Protein AF-0000000078393290 (afdb_homodimer)

Solvent-accessible surface area (backbone atoms only — not comparable to full-atom values): 14098 Å² total; per-residue (Å²): 127,73,86,59,83,71,65,46,52,30,35,31,46,44,97,87,73,43,67,30,26,24,25,68,39,70,37,57,53,73,30,86,61,48,60,54,42,43,45,79,38,39,50,70,59,54,67,70,44,94,71,63,88,44,51,44,76,40,78,46,97,88,53,69,54,34,25,34,35,17,76,45,30,15,46,66,52,59,38,44,42,67,32,96,78,44,42,39,41,82,41,79,42,75,48,78,60,93,57,82,77,48,66,41,42,37,28,23,22,69,37,73,40,51,54,66,38,72,49,25,30,55,64,78,77,123,127,74,85,62,82,71,66,46,56,32,35,32,47,45,96,87,74,43,67,29,25,24,24,68,40,70,39,57,53,74,30,85,60,49,61,57,44,43,44,80,38,39,51,71,58,55,67,72,45,91,72,63,89,45,52,43,77,40,78,46,99,86,53,69,56,34,26,35,35,18,76,46,29,15,46,68,51,59,37,45,44,67,32,98,76,45,42,38,41,82,40,81,42,77,46,74,62,95,56,80,79,49,66,41,40,37,30,22,22,69,37,73,40,51,55,66,37,71,49,23,31,55,65,78,78,123

Nearest PDB structures (foldseek):
  3rjw-assembly1_A  TM=8.870E-01  e=6.070E-12  Homo sapiens
  8vv8-assembly2_B  TM=8.926E-01  e=7.537E-12  Homo sapiens
  7xud-assembly1_B  TM=8.950E-01  e=1.523E-11  Homo sapiens
  7xuc-assembly1_A  TM=8.844E-01  e=1.226E-11  Homo sapiens
  7t7m-assembly1_D  TM=8.677E-01  e=1.226E-11  Homo sapiens

Organism: Toxocara canis (NCBI:txid6265)

Sequence (252 aa):
LQKGRRYKVAIVRRKKCGWGVVALQAIPPNTFVVEYVGEVITVAEAACRKDNTYQFELDGCDRVEYVIDAKHFGNEAAFINHSCDPNLDAICVHIERRHPALHRIALFSNRRIDRGMEVALAFCSALQKGRRYKVAIVRRKKCGWGVVALQAIPPNTFVVEYVGEVITVAEAACRKDNTYQFELDGCDRVEYVIDAKHFGNEAAFINHSCDPNLDAICVHIERRHPALHRIALFSNRRIDRGMEVALAFCSA

Radius of gyration: 18.79 Å; Cα contacts (8 Å, |Δi|>4): 577; chains: 2; bounding box: 37×55×48 Å

Foldseek 3Di:
DPPPPPQQKDWDQDPPPGIFIFGQAKDAAFAFHDWWAADKDFPVVCVPDPDCQQWDFQDDPPDRGIIGGPPPPTDNVSRAAADPDAQKDWDWDQPPDDDRPDIIIIIGGRHIGHGGGTHHHHDPPD/DPPPPPQQKDWDQDPPPGIFIFGQAKDAAFAWHDWWAADKDFPVVCVPDPDCQQWDFQDDPPDRGIIGGPPPPTDNVSRHAADPDAQKDWDWDQPPDDPRPDIIIIIGGRHIGHGGGTHHHHDPDD

pLDDT: mean 83.44, std 17.8, range [25.72, 98.19]

Secondary structure (DSSP, 8-state):
-------SEEEEEETTTEEEEEESS-B-TT-EEEEE--EEEEHHHHHH-S--TTEEEE--SS---EEEE-SSEE-GGGGPEEESS--EEEEEEE--SS-TT-EEEEEEESS-B-TTPBPEEEP---/-------SEEEEEETTTEEEEEESS-B-TT-EEEEE--EEEEHHHHHH-S--TTEEEE--SS---EEEE-SSEE-GGGGPEEESS--EEEEEEE--SSSTT-EEEEEEESS-B-TTPBPEEEP---

Structure (mmCIF, N/CA/C/O backbone):
data_AF-0000000078393290-model_v1
#
loop_
_entity.id
_entity.type
_entity.pdbx_description
1 polymer 'SET domain-containing protein'
#
loop_
_atom_site.group_PDB
_atom_site.id
_atom_site.type_symbol
_atom_site.label_atom_id
_atom_site.label_alt_id
_atom_site.label_comp_id
_atom_site.label_asym_id
_atom_site.label_entity_id
_atom_site.label_seq_id
_atom_site.pdbx_PDB_ins_code
_atom_site.Cartn_x
_atom_site.Cartn_y
_atom_site.Cartn_z
_atom_site.occupancy
_atom_site.B_iso_or_equiv
_atom_site.auth_seq_id
_atom_site.auth_comp_id
_atom_site.auth_asym_id
_atom_site.auth_atom_id
_atom_site.pdbx_PDB_model_num
ATOM 1 N N . LEU A 1 1 ? -7.188 16.828 -13.781 1 25.75 1 LEU A N 1
ATOM 2 C CA . LEU A 1 1 ? -6.566 16.094 -12.688 1 25.75 1 LEU A CA 1
ATOM 3 C C . LEU A 1 1 ? -7.027 14.648 -12.672 1 25.75 1 LEU A C 1
ATOM 5 O O . LEU A 1 1 ? -8.227 14.367 -12.594 1 25.75 1 LEU A O 1
ATOM 9 N N . GLN A 1 2 ? -6.648 13.844 -13.523 1 29.52 2 GLN A N 1
ATOM 10 C CA . GLN A 1 2 ? -7.043 12.461 -13.75 1 29.52 2 GLN A CA 1
ATOM 11 C C . GLN A 1 2 ? -7.445 11.781 -12.445 1 29.52 2 GLN A C 1
ATOM 13 O O . GLN A 1 2 ? -6.828 12.008 -11.406 1 29.52 2 GLN A O 1
ATOM 18 N N . LYS A 1 3 ? -8.664 11.406 -12.234 1 36.56 3 LYS A N 1
ATOM 19 C CA . LYS A 1 3 ? -9.25 10.867 -11.008 1 36.56 3 LYS A CA 1
ATOM 20 C C . LYS A 1 3 ? -8.258 9.977 -10.273 1 36.56 3 LYS A C 1
ATOM 22 O O . LYS A 1 3 ? -7.727 9.016 -10.836 1 36.56 3 LYS A O 1
ATOM 27 N N . GLY A 1 4 ? -7.273 10.555 -9.539 1 41 4 GLY A N 1
ATOM 28 C CA . GLY A 1 4 ? -6.266 10.023 -8.633 1 41 4 GLY A CA 1
ATOM 29 C C . GLY A 1 4 ? -6.508 8.57 -8.258 1 41 4 GLY A C 1
ATOM 30 O O . GLY A 1 4 ? -7.605 8.047 -8.469 1 41 4 GLY A O 1
ATOM 31 N N . ARG A 1 5 ? -5.512 7.781 -8.297 1 43.16 5 ARG A N 1
ATOM 32 C CA . ARG A 1 5 ? -5.566 6.383 -7.891 1 43.16 5 ARG A CA 1
ATOM 33 C C . ARG A 1 5 ? -6.5 6.191 -6.699 1 43.16 5 ARG A C 1
ATOM 35 O O . ARG A 1 5 ? -6.168 6.574 -5.578 1 43.16 5 ARG A O 1
ATOM 42 N N . ARG A 1 6 ? -7.895 6.27 -6.844 1 54.62 6 ARG A N 1
ATOM 43 C CA . ARG A 1 6 ? -8.75 5.996 -5.691 1 54.62 6 ARG A CA 1
ATOM 44 C C . ARG A 1 6 ? -8.461 4.617 -5.113 1 54.62 6 ARG A C 1
ATOM 46 O O . ARG A 1 6 ? -8.539 3.611 -5.824 1 54.62 6 ARG A O 1
ATOM 53 N N . TYR A 1 7 ? -7.594 4.594 -4.113 1 64.94 7 TYR A N 1
ATOM 54 C CA . TYR A 1 7 ? -7.41 3.357 -3.359 1 64.94 7 TYR A CA 1
ATOM 55 C C . TYR A 1 7 ? -8.75 2.672 -3.102 1 64.94 7 TYR A C 1
ATOM 57 O O . TYR A 1 7 ? -9.688 3.295 -2.602 1 64.94 7 TYR A O 1
ATOM 65 N N . LYS A 1 8 ? -8.828 1.439 -3.715 1 81.38 8 LYS A N 1
ATOM 66 C CA . LYS A 1 8 ? -10.023 0.663 -3.418 1 81.38 8 LYS A CA 1
ATOM 67 C C . LYS A 1 8 ? -9.898 -0.054 -2.076 1 81.38 8 LYS A C 1
ATOM 69 O O . LYS A 1 8 ? -10.898 -0.487 -1.5 1 81.38 8 LYS A O 1
ATOM 74 N N . VAL A 1 9 ? -8.602 -0.054 -1.659 1 93.38 9 VAL A N 1
ATOM 75 C CA . VAL A 1 9 ? -8.391 -0.843 -0.451 1 93.38 9 VAL A CA 1
ATOM 76 C C . VAL A 1 9 ? -7.449 -0.097 0.492 1 93.38 9 VAL A C 1
ATOM 78 O O . VAL A 1 9 ? -6.777 0.856 0.085 1 93.38 9 VAL A O 1
ATOM 81 N N . ALA A 1 10 ? -7.473 -0.522 1.742 1 94.31 10 ALA A N 1
ATOM 82 C CA . ALA A 1 10 ? -6.574 0.01 2.766 1 94.31 10 ALA A CA 1
ATOM 83 C C . ALA A 1 10 ? -6 -1.11 3.627 1 94.31 10 ALA A C 1
ATOM 85 O O . ALA A 1 10 ? -6.664 -2.121 3.865 1 94.31 10 ALA A O 1
ATOM 86 N N . ILE A 1 11 ? -4.758 -0.893 4.027 1 96.12 11 ILE A N 1
ATOM 87 C CA . ILE A 1 11 ? -4.148 -1.761 5.027 1 96.12 11 ILE A CA 1
ATOM 88 C C . ILE A 1 11 ? -4.73 -1.452 6.402 1 96.12 11 ILE A C 1
ATOM 90 O O . ILE A 1 11 ? -4.867 -0.285 6.781 1 96.12 11 ILE A O 1
ATOM 94 N N . VAL A 1 12 ? -5.09 -2.49 7.113 1 95.44 12 VAL A N 1
ATOM 95 C CA . VAL A 1 12 ? -5.582 -2.318 8.477 1 95.44 12 VAL A CA 1
ATOM 96 C C . VAL A 1 12 ? -4.742 -3.152 9.438 1 95.44 12 VAL A C 1
ATOM 98 O O . VAL A 1 12 ? -4.328 -4.266 9.109 1 95.44 12 VAL A O 1
ATOM 101 N N . ARG A 1 13 ? -4.391 -2.514 10.5 1 92.12 13 ARG A N 1
ATOM 102 C CA . ARG A 1 13 ? -3.701 -3.209 11.578 1 92.12 13 ARG A CA 1
ATOM 103 C C . ARG A 1 13 ? -4.586 -3.305 12.82 1 92.12 13 ARG A C 1
ATOM 105 O O . ARG A 1 13 ? -4.988 -2.285 13.383 1 92.12 13 ARG A O 1
ATOM 112 N N . ARG A 1 14 ? -4.895 -4.52 13.125 1 81.56 14 ARG A N 1
ATOM 113 C CA . ARG A 1 14 ? -5.719 -4.73 14.312 1 81.56 14 ARG A CA 1
ATOM 114 C C . ARG A 1 14 ? -4.863 -5.129 15.516 1 81.56 14 ARG A C 1
ATOM 116 O O . ARG A 1 14 ? -3.824 -5.77 15.352 1 81.56 14 ARG A O 1
ATOM 123 N N . LYS A 1 15 ? -5.227 -4.672 16.719 1 71.94 15 LYS A N 1
ATOM 124 C CA . LYS A 1 15 ? -4.496 -4.918 17.953 1 71.94 15 LYS A CA 1
ATOM 125 C C . LYS A 1 15 ? -4.281 -6.414 18.172 1 71.94 15 LYS A C 1
ATOM 127 O O . LYS A 1 15 ? -3.203 -6.832 18.594 1 71.94 15 LYS A O 1
ATOM 132 N N . LYS A 1 16 ? -5.223 -7.293 17.812 1 66.81 16 LYS A N 1
ATOM 133 C CA . LYS A 1 16 ? -5.148 -8.711 18.172 1 66.81 16 LYS A CA 1
ATOM 134 C C . LYS A 1 16 ? -4.754 -9.555 16.969 1 66.81 16 LYS A C 1
ATOM 136 O O . LYS A 1 16 ? -4.16 -10.625 17.125 1 66.81 16 LYS A O 1
ATOM 141 N N . CYS A 1 17 ? -5.094 -9.062 15.758 1 67.5 17 CYS A N 1
ATOM 142 C CA . CYS A 1 17 ? -5.035 -10.016 14.656 1 67.5 17 CYS A CA 1
ATOM 143 C C . CYS A 1 17 ? -3.992 -9.586 13.625 1 67.5 17 CYS A C 1
ATOM 145 O O . CYS A 1 17 ? -3.818 -10.25 12.602 1 67.5 17 CYS A O 1
ATOM 147 N N . GLY A 1 18 ? -3.248 -8.539 13.906 1 86.62 18 GLY A N 1
ATOM 148 C CA . GLY A 1 18 ? -2.191 -8.211 12.961 1 86.62 18 GLY A CA 1
ATOM 149 C C . GLY A 1 18 ? -2.666 -7.348 11.805 1 86.62 18 GLY A C 1
ATOM 150 O O . GLY A 1 18 ? -3.49 -6.449 12 1 86.62 18 GLY A O 1
ATOM 151 N N . TRP A 1 19 ? -2.125 -7.672 10.586 1 92.75 19 TRP A N 1
ATOM 152 C CA . TRP A 1 19 ? -2.387 -6.852 9.406 1 92.75 19 TRP A CA 1
ATOM 153 C C . TRP A 1 19 ? -3.453 -7.492 8.523 1 92.75 19 TRP A C 1
ATOM 155 O O . TRP A 1 19 ? -3.668 -8.703 8.586 1 92.75 19 TRP A O 1
ATOM 165 N N . GLY A 1 20 ? -4.207 -6.668 7.824 1 95.62 20 GLY A N 1
ATOM 166 C CA . GLY A 1 20 ? -5.129 -7.066 6.77 1 95.62 20 GLY A CA 1
ATOM 167 C C . GLY A 1 20 ? -5.395 -5.961 5.766 1 95.62 20 GLY A C 1
ATOM 168 O O . GLY A 1 20 ? -4.789 -4.891 5.836 1 95.62 20 GLY A O 1
ATOM 169 N N . VAL A 1 21 ? -6.246 -6.297 4.785 1 96.81 21 VAL A N 1
ATOM 170 C CA . VAL A 1 21 ? -6.637 -5.309 3.783 1 96.81 21 VAL A CA 1
ATOM 171 C C . VAL A 1 21 ? -8.156 -5.281 3.648 1 96.81 21 VAL A C 1
ATOM 173 O O . VAL A 1 21 ? -8.797 -6.332 3.574 1 96.81 21 VAL A O 1
ATOM 176 N N . VAL A 1 22 ? -8.688 -4.051 3.686 1 96.69 22 VAL A N 1
ATOM 177 C CA . VAL A 1 22 ? -10.133 -3.92 3.611 1 96.69 22 VAL A CA 1
ATOM 178 C C . VAL A 1 22 ? -10.516 -3.023 2.436 1 96.69 22 VAL A C 1
ATOM 180 O O . VAL A 1 22 ? -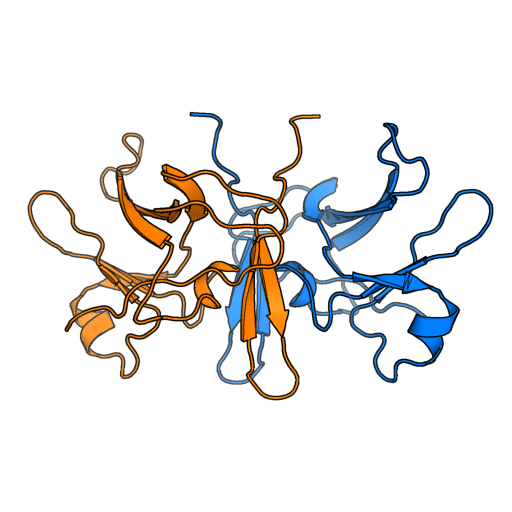9.711 -2.197 1.992 1 96.69 22 VAL A O 1
ATOM 183 N N . ALA A 1 23 ? -11.758 -3.189 1.964 1 95.94 23 ALA A N 1
ATOM 184 C CA . ALA A 1 23 ? -12.289 -2.336 0.904 1 95.94 23 ALA A CA 1
ATOM 185 C C . ALA A 1 23 ? -12.664 -0.958 1.444 1 95.94 23 ALA A C 1
ATOM 187 O O . ALA A 1 23 ? -13.305 -0.845 2.492 1 95.94 23 ALA A O 1
ATOM 188 N N . LEU A 1 24 ? -12.281 0.065 0.694 1 90.75 24 LEU A N 1
ATOM 189 C CA . LEU A 1 24 ? -12.625 1.434 1.068 1 90.75 24 LEU A CA 1
ATOM 190 C C . LEU A 1 24 ? -13.969 1.842 0.475 1 90.75 24 LEU A C 1
ATOM 192 O O . LEU A 1 24 ? -14.531 2.873 0.851 1 90.75 24 LEU A O 1
ATOM 196 N N . GLN A 1 25 ? -14.445 1.125 -0.458 1 91.31 25 GLN A N 1
ATOM 197 C CA . GLN A 1 25 ? -15.711 1.307 -1.164 1 91.31 25 GLN A CA 1
ATOM 198 C C . GLN A 1 25 ? -16.297 -0.034 -1.599 1 91.31 25 GLN A C 1
ATOM 200 O O . GLN A 1 25 ? -15.617 -1.061 -1.546 1 91.31 25 GLN A O 1
ATOM 205 N N . ALA A 1 26 ? -17.547 0.06 -1.973 1 96.19 26 ALA A N 1
ATOM 206 C CA . ALA A 1 26 ? -18.094 -1.148 -2.576 1 96.19 26 ALA A CA 1
ATOM 207 C C . ALA A 1 26 ? -17.391 -1.485 -3.885 1 96.19 26 ALA A C 1
ATOM 209 O O . ALA A 1 26 ? -17.141 -0.601 -4.703 1 96.19 26 ALA A O 1
ATOM 210 N N . ILE A 1 27 ? -17.109 -2.77 -4.035 1 95.94 27 ILE A N 1
ATOM 211 C CA . ILE A 1 27 ? -16.438 -3.258 -5.234 1 95.94 27 ILE A CA 1
ATOM 212 C C . ILE A 1 27 ? -17.297 -4.316 -5.914 1 95.94 27 ILE A C 1
ATOM 214 O O . ILE A 1 27 ? -17.531 -5.387 -5.352 1 95.94 27 ILE A O 1
ATOM 218 N N . PRO A 1 28 ? -17.719 -4.07 -7.113 1 97.62 28 PRO A N 1
ATOM 219 C CA . PRO A 1 28 ? -18.5 -5.074 -7.848 1 97.62 28 PRO A CA 1
ATOM 220 C C . PRO A 1 28 ? -17.672 -6.32 -8.188 1 97.62 28 PRO A C 1
ATOM 222 O O . PRO A 1 28 ? -16.453 -6.289 -8.117 1 97.62 28 PRO A O 1
ATOM 225 N N . PRO A 1 29 ? -18.453 -7.422 -8.531 1 97.31 29 PRO A N 1
ATOM 226 C CA . PRO A 1 29 ? -17.719 -8.609 -8.984 1 97.31 29 PRO A CA 1
ATOM 227 C C . PRO A 1 29 ? -16.922 -8.359 -10.258 1 97.31 29 PRO A C 1
ATOM 229 O O . PRO A 1 29 ? -17.297 -7.508 -11.07 1 97.31 29 PRO A O 1
ATOM 232 N N . ASN A 1 30 ? -15.789 -9.062 -10.383 1 96.56 30 ASN A N 1
ATOM 233 C CA . ASN A 1 30 ? -14.953 -9.062 -11.57 1 96.56 30 ASN A CA 1
ATOM 234 C C . ASN A 1 30 ? -14.359 -7.684 -11.844 1 96.56 30 ASN A C 1
ATOM 236 O O . ASN A 1 30 ? -14.328 -7.23 -12.984 1 96.56 30 ASN A O 1
ATOM 240 N N . THR A 1 31 ? -14.055 -7.039 -10.797 1 95.44 31 THR A N 1
ATOM 241 C CA . THR A 1 31 ? -13.438 -5.719 -10.867 1 95.44 31 THR A CA 1
ATOM 242 C C . THR A 1 31 ? -11.992 -5.77 -10.406 1 95.44 31 THR A C 1
ATOM 244 O O . THR A 1 31 ? -11.672 -6.43 -9.414 1 95.44 31 THR A O 1
ATOM 247 N N . PHE A 1 32 ? -11.133 -5.047 -11.164 1 93.31 32 PHE A N 1
ATOM 248 C CA . PHE A 1 32 ? -9.75 -4.902 -10.734 1 93.31 32 PHE A CA 1
ATOM 249 C C . PHE A 1 32 ? -9.672 -4.246 -9.359 1 93.31 32 PHE A C 1
ATOM 251 O O . PHE A 1 32 ? -10.312 -3.217 -9.125 1 93.31 32 PHE A O 1
ATOM 258 N N . VAL A 1 33 ? -8.914 -4.93 -8.43 1 93.88 33 VAL A N 1
ATOM 259 C CA . VAL A 1 33 ? -8.82 -4.41 -7.07 1 93.88 33 VAL A CA 1
ATOM 260 C C . VAL A 1 33 ? -7.43 -3.818 -6.84 1 93.88 33 VAL A C 1
ATOM 262 O O . VAL A 1 33 ? -7.301 -2.637 -6.512 1 93.88 33 VAL A O 1
ATOM 265 N N . VAL A 1 34 ? -6.418 -4.602 -7.02 1 92 34 VAL A N 1
ATOM 266 C CA . VAL A 1 34 ? -5.043 -4.176 -6.785 1 92 34 VAL A CA 1
ATOM 267 C C . VAL A 1 34 ? -4.082 -5.109 -7.52 1 92 34 VAL A C 1
ATOM 269 O O . VAL A 1 34 ? -4.398 -6.277 -7.75 1 92 34 VAL A O 1
ATOM 272 N N . GLU A 1 35 ? -2.918 -4.535 -7.902 1 90.56 35 GLU A N 1
ATOM 273 C CA . GLU A 1 35 ? -1.842 -5.371 -8.422 1 90.56 35 GLU A CA 1
ATOM 274 C C . GLU A 1 35 ? -1.031 -6 -7.293 1 90.56 35 GLU A C 1
ATOM 276 O O . GLU A 1 35 ? -0.842 -5.383 -6.242 1 90.56 35 GLU A O 1
ATOM 281 N N . TYR A 1 36 ? -0.677 -7.23 -7.562 1 92.06 36 TYR A N 1
ATOM 282 C CA . TYR A 1 36 ? 0.266 -7.855 -6.645 1 92.06 36 TYR A CA 1
ATOM 283 C C . TYR A 1 36 ? 1.704 -7.539 -7.039 1 92.06 36 TYR A C 1
ATOM 285 O O . TYR A 1 36 ? 2.213 -8.07 -8.031 1 92.06 36 TYR A O 1
ATOM 293 N N . VAL A 1 37 ? 2.373 -6.703 -6.23 1 90.5 37 VAL A N 1
ATOM 294 C CA . VAL A 1 37 ? 3.729 -6.25 -6.523 1 90.5 37 VAL A CA 1
ATOM 295 C C . VAL A 1 37 ? 4.723 -6.973 -5.617 1 90.5 37 VAL A C 1
ATOM 297 O O . VAL A 1 37 ? 4.477 -7.141 -4.422 1 90.5 37 VAL A O 1
ATOM 300 N N . GLY A 1 38 ? 5.816 -7.41 -6.219 1 91.31 38 GLY A N 1
ATOM 301 C CA . GLY A 1 38 ? 6.895 -8.062 -5.496 1 91.31 38 GLY A CA 1
ATOM 302 C C . GLY A 1 38 ? 8.141 -8.258 -6.336 1 91.31 38 GLY A C 1
ATOM 303 O O . GLY A 1 38 ? 8.211 -7.789 -7.473 1 91.31 38 GLY A O 1
ATOM 304 N N . GLU A 1 39 ? 9.148 -8.828 -5.734 1 90.62 39 GLU A N 1
ATOM 305 C CA . GLU A 1 39 ? 10.336 -9.211 -6.488 1 90.62 39 GLU A CA 1
ATOM 306 C C . GLU A 1 39 ? 10.062 -10.414 -7.387 1 90.62 39 GLU A C 1
ATOM 308 O O . GLU A 1 39 ? 9.398 -11.359 -6.973 1 90.62 39 GLU A O 1
ATOM 313 N N . VAL A 1 40 ? 10.57 -10.32 -8.617 1 88.56 40 VAL A N 1
ATOM 314 C CA . VAL A 1 40 ? 10.477 -11.453 -9.531 1 88.56 40 VAL A CA 1
ATOM 315 C C . VAL A 1 40 ? 11.719 -12.328 -9.398 1 88.56 40 VAL A C 1
ATOM 317 O O . VAL A 1 40 ? 12.836 -11.875 -9.656 1 88.56 40 VAL A O 1
ATOM 320 N N . ILE A 1 41 ? 11.5 -13.594 -9.008 1 89.5 41 ILE A N 1
ATOM 321 C CA . ILE A 1 41 ? 12.594 -14.531 -8.797 1 89.5 41 ILE A CA 1
ATOM 322 C C . ILE A 1 41 ? 12.336 -15.812 -9.586 1 89.5 41 ILE A C 1
ATOM 324 O O . ILE A 1 41 ? 11.227 -16.031 -10.078 1 89.5 41 ILE A O 1
ATOM 328 N N . THR A 1 42 ? 13.383 -16.547 -9.758 1 89.5 42 THR A N 1
ATOM 329 C CA . THR A 1 42 ? 13.211 -17.828 -10.445 1 89.5 42 THR A CA 1
ATOM 330 C C . THR A 1 42 ? 12.516 -18.844 -9.547 1 89.5 42 THR A C 1
ATOM 332 O O . THR A 1 42 ? 12.508 -18.688 -8.32 1 89.5 42 THR A O 1
ATOM 335 N N . VAL A 1 43 ? 12.008 -19.828 -10.227 1 88.88 43 VAL A N 1
ATOM 336 C CA . VAL A 1 43 ? 11.391 -20.906 -9.477 1 88.88 43 VAL A CA 1
ATOM 337 C C . VAL A 1 43 ? 12.414 -21.562 -8.547 1 88.88 43 VAL A C 1
ATOM 339 O O . VAL A 1 43 ? 12.094 -21.922 -7.414 1 88.88 43 VAL A O 1
ATOM 342 N N . ALA A 1 44 ? 13.633 -21.688 -9.016 1 91.25 44 ALA A N 1
ATOM 343 C CA . ALA A 1 44 ? 14.695 -22.266 -8.203 1 91.25 44 ALA A CA 1
ATOM 344 C C . ALA A 1 44 ? 14.945 -21.438 -6.949 1 91.25 44 ALA A C 1
ATOM 346 O O . ALA A 1 44 ? 15.086 -21.969 -5.855 1 91.25 44 ALA A O 1
ATOM 347 N N . GLU A 1 45 ? 14.992 -20.156 -7.094 1 92.25 45 GLU A N 1
ATOM 348 C CA . GLU A 1 45 ? 15.172 -19.266 -5.953 1 92.25 45 GLU A CA 1
ATOM 349 C C . GLU A 1 45 ? 14 -19.359 -4.98 1 92.25 45 GLU A C 1
ATOM 351 O O . GLU A 1 45 ? 14.195 -19.359 -3.766 1 92.25 45 GLU A O 1
ATOM 356 N N . ALA A 1 46 ? 12.852 -19.344 -5.57 1 91.5 46 ALA A N 1
ATOM 357 C CA . ALA A 1 46 ? 11.641 -19.422 -4.758 1 91.5 46 ALA A CA 1
ATOM 358 C C . ALA A 1 46 ? 11.633 -20.703 -3.926 1 91.5 46 ALA A C 1
ATOM 360 O O . ALA A 1 46 ? 11.211 -20.688 -2.764 1 91.5 46 ALA A O 1
ATOM 361 N N . ALA A 1 47 ? 12.125 -21.781 -4.48 1 90.56 47 ALA A N 1
ATOM 362 C CA . ALA A 1 47 ? 12.148 -23.078 -3.807 1 90.56 47 ALA A CA 1
ATOM 363 C C . ALA A 1 47 ? 13.086 -23.062 -2.607 1 90.56 47 ALA A C 1
ATOM 365 O O . ALA A 1 47 ? 12.914 -23.828 -1.659 1 90.56 47 ALA A O 1
ATOM 366 N N . CYS A 1 48 ? 14.008 -22.156 -2.633 1 93.19 48 CYS A N 1
ATOM 367 C CA . CYS A 1 48 ? 14.984 -22.047 -1.56 1 93.19 48 CYS A CA 1
ATOM 368 C C . CYS A 1 48 ? 14.445 -21.219 -0.405 1 93.19 48 CYS A C 1
ATOM 370 O O . CYS A 1 48 ? 15 -21.234 0.694 1 93.19 48 CYS A O 1
ATOM 372 N N . ARG A 1 49 ? 13.391 -20.609 -0.723 1 90.19 49 ARG A N 1
ATOM 373 C CA . ARG A 1 49 ? 12.805 -19.797 0.332 1 90.19 49 ARG A CA 1
ATOM 374 C C . ARG A 1 49 ? 11.906 -20.625 1.239 1 90.19 49 ARG A C 1
ATOM 376 O O . ARG A 1 49 ? 11.156 -21.469 0.763 1 90.19 49 ARG A O 1
ATOM 383 N N . LYS A 1 50 ? 11.945 -20.344 2.561 1 87.19 50 LYS A N 1
ATOM 384 C CA . LYS A 1 50 ? 11.211 -21.125 3.555 1 87.19 50 LYS A CA 1
ATOM 385 C C . LYS A 1 50 ? 9.734 -20.719 3.584 1 87.19 50 LYS A C 1
ATOM 387 O O . LYS A 1 50 ? 8.883 -21.5 3.998 1 87.19 50 LYS A O 1
ATOM 392 N N . ASP A 1 51 ? 9.422 -19.578 3.172 1 88.19 51 ASP A N 1
ATOM 393 C CA . ASP A 1 51 ? 8.078 -19.016 3.271 1 88.19 51 ASP A CA 1
ATOM 394 C C . ASP A 1 51 ? 7.523 -18.656 1.893 1 88.19 51 ASP A C 1
ATOM 396 O O . ASP A 1 51 ? 8.039 -17.766 1.226 1 88.19 51 ASP A O 1
ATOM 400 N N . ASN A 1 52 ? 6.488 -19.359 1.513 1 88 52 ASN A N 1
ATOM 401 C CA . ASN A 1 52 ? 5.91 -19.109 0.198 1 88 52 ASN A CA 1
ATOM 402 C C . ASN A 1 52 ? 4.574 -18.391 0.304 1 88 52 ASN A C 1
ATOM 404 O O . ASN A 1 52 ? 3.842 -18.281 -0.681 1 88 52 ASN A O 1
ATOM 408 N N . THR A 1 53 ? 4.25 -17.844 1.432 1 87.19 53 THR A N 1
ATOM 409 C CA . THR A 1 53 ? 2.973 -17.188 1.71 1 87.19 53 THR A CA 1
ATOM 410 C C . THR A 1 53 ? 2.766 -15.984 0.797 1 87.19 53 THR A C 1
ATOM 412 O O . THR A 1 53 ? 1.631 -15.656 0.444 1 87.19 53 THR A O 1
ATOM 415 N N . TYR A 1 54 ? 3.865 -15.461 0.316 1 92.44 54 TYR A N 1
ATOM 416 C CA . TYR A 1 54 ? 3.797 -14.211 -0.424 1 92.44 54 TYR A CA 1
ATOM 417 C C . TYR A 1 54 ? 4.086 -14.43 -1.903 1 92.44 54 TYR A C 1
ATOM 419 O O . TYR A 1 54 ? 4.387 -13.484 -2.633 1 92.44 54 TYR A O 1
ATOM 427 N N . GLN A 1 55 ? 4.043 -15.688 -2.299 1 91.19 55 GLN A N 1
ATOM 428 C CA . GLN A 1 55 ? 4.508 -16 -3.646 1 91.19 55 GLN A CA 1
ATOM 429 C C . GLN A 1 55 ? 3.338 -16.312 -4.574 1 91.19 55 GLN A C 1
ATOM 431 O O . GLN A 1 55 ? 2.375 -16.953 -4.176 1 91.19 55 GLN A O 1
ATOM 436 N N . PHE A 1 56 ? 3.465 -15.766 -5.812 1 89.19 56 PHE A N 1
ATOM 437 C CA . PHE A 1 56 ? 2.604 -16.141 -6.93 1 89.19 56 PHE A CA 1
ATOM 438 C C . PHE A 1 56 ? 3.432 -16.594 -8.125 1 89.19 56 PHE A C 1
ATOM 440 O O . PHE A 1 56 ? 4.383 -15.914 -8.516 1 89.19 56 PHE A O 1
ATOM 447 N N . GLU A 1 57 ? 3.012 -17.719 -8.609 1 84.44 57 GLU A N 1
ATOM 448 C CA . GLU A 1 57 ? 3.678 -18.188 -9.82 1 84.44 57 GLU A CA 1
ATOM 449 C C . GLU A 1 57 ? 3.203 -17.406 -11.047 1 84.44 57 GLU A C 1
ATOM 451 O O . GLU A 1 57 ? 2.014 -17.125 -11.18 1 84.44 57 GLU A O 1
ATOM 456 N N . LEU A 1 58 ? 4.203 -17.016 -11.852 1 80.31 58 LEU A N 1
ATOM 457 C CA . LEU A 1 58 ? 3.891 -16.344 -13.109 1 80.31 58 LEU A CA 1
ATOM 458 C C . LEU A 1 58 ? 3.791 -17.344 -14.25 1 80.31 58 LEU A C 1
ATOM 460 O O . LEU A 1 58 ? 4.773 -18.016 -14.586 1 80.31 58 LEU A O 1
ATOM 464 N N . ASP A 1 59 ? 2.549 -17.922 -14.477 1 66.06 59 ASP A N 1
ATOM 465 C CA . ASP A 1 59 ? 2.393 -18.906 -15.539 1 66.06 59 ASP A CA 1
ATOM 466 C C . ASP A 1 59 ? 2.641 -18.281 -16.906 1 66.06 59 ASP A C 1
ATOM 468 O O . ASP A 1 59 ? 1.997 -17.297 -17.281 1 66.06 59 ASP A O 1
ATOM 472 N N . GLY A 1 60 ? 3.854 -18.344 -17.422 1 55.5 60 GLY A N 1
ATOM 473 C CA . GLY A 1 60 ? 4.059 -18.047 -18.828 1 55.5 60 GLY A CA 1
ATOM 474 C C . GLY A 1 60 ? 3.617 -19.156 -19.766 1 55.5 60 GLY A C 1
ATOM 475 O O . GLY A 1 60 ? 3.254 -20.25 -19.297 1 55.5 60 GLY A O 1
ATOM 476 N N . CYS A 1 61 ? 3.078 -18.875 -21.016 1 52.34 61 CYS A N 1
ATOM 477 C CA . CYS A 1 61 ? 2.605 -19.797 -22.031 1 52.34 61 CYS A CA 1
ATOM 478 C C . CYS A 1 61 ? 3.318 -21.141 -21.906 1 52.34 61 CYS A C 1
ATOM 480 O O . CYS A 1 61 ? 2.688 -22.203 -22 1 52.34 61 CYS A O 1
ATOM 482 N N . ASP A 1 62 ? 4.605 -21.219 -21.969 1 52.28 62 ASP A N 1
ATOM 483 C CA . ASP A 1 62 ? 5.219 -22.516 -22.188 1 52.28 62 ASP A CA 1
ATOM 484 C C . ASP A 1 62 ? 5.957 -23 -20.938 1 52.28 62 ASP A C 1
ATOM 486 O O . ASP A 1 62 ? 6.223 -24.188 -20.797 1 52.28 62 ASP A O 1
ATOM 490 N N . ARG A 1 63 ? 6.375 -22.203 -19.984 1 58.19 63 ARG A N 1
ATOM 491 C CA . ARG A 1 63 ? 7.125 -22.656 -18.812 1 58.19 63 ARG A CA 1
ATOM 492 C C . ARG A 1 63 ? 7.078 -21.625 -17.703 1 58.19 63 ARG A C 1
ATOM 494 O O . ARG A 1 63 ? 7.129 -20.422 -17.953 1 58.19 63 ARG A O 1
ATOM 501 N N . VAL A 1 64 ? 6.48 -22.125 -16.516 1 61.12 64 VAL A N 1
ATOM 502 C CA . VAL A 1 64 ? 6.566 -21.25 -15.344 1 61.12 64 VAL A CA 1
ATOM 503 C C . VAL A 1 64 ? 8.031 -21.016 -14.992 1 61.12 64 VAL A C 1
ATOM 505 O O . VAL A 1 64 ? 8.742 -21.953 -14.609 1 61.12 64 VAL A O 1
ATOM 508 N N . GLU A 1 65 ? 8.578 -19.859 -15.305 1 76 65 GLU A N 1
ATOM 509 C CA . GLU A 1 65 ? 10 -19.641 -15.016 1 76 65 GLU A CA 1
ATOM 510 C C . GLU A 1 65 ? 10.188 -18.641 -13.883 1 76 65 GLU A C 1
ATOM 512 O O . GLU A 1 65 ? 11.227 -18.625 -13.219 1 76 65 GLU A O 1
ATOM 517 N N . TYR A 1 66 ? 8.992 -18.094 -13.477 1 86.38 66 TYR A N 1
ATOM 518 C CA . TYR A 1 66 ? 9.242 -17.031 -12.523 1 86.38 66 TYR A CA 1
ATOM 519 C C . TYR A 1 66 ? 8.148 -16.969 -11.461 1 86.38 66 TYR A C 1
ATOM 521 O O . TYR A 1 66 ? 7.051 -17.5 -11.672 1 86.38 66 TYR A O 1
ATOM 529 N N . VAL A 1 67 ? 8.547 -16.516 -10.273 1 89.56 67 VAL A N 1
ATOM 530 C CA . VAL A 1 67 ? 7.672 -16.312 -9.125 1 89.56 67 VAL A CA 1
ATOM 531 C C . VAL A 1 67 ? 7.754 -14.852 -8.664 1 89.56 67 VAL A C 1
ATOM 533 O O . VAL A 1 67 ? 8.836 -14.266 -8.641 1 89.56 67 VAL A O 1
ATOM 536 N N . ILE A 1 68 ? 6.605 -14.289 -8.406 1 91.25 68 ILE A N 1
ATOM 537 C CA . ILE A 1 68 ? 6.598 -13 -7.73 1 91.25 68 ILE A CA 1
ATOM 538 C C . ILE A 1 68 ? 6.516 -13.203 -6.219 1 91.25 68 ILE A C 1
ATOM 540 O O . ILE A 1 68 ? 5.656 -13.945 -5.734 1 91.25 68 ILE A O 1
ATOM 544 N N . ASP A 1 69 ? 7.449 -12.617 -5.461 1 92.88 69 ASP A N 1
ATOM 545 C CA . ASP A 1 69 ? 7.512 -12.719 -4.004 1 92.88 69 ASP A CA 1
ATOM 546 C C . ASP A 1 69 ? 7.414 -11.336 -3.357 1 92.88 69 ASP A C 1
ATOM 548 O O . ASP A 1 69 ? 8.328 -10.523 -3.49 1 92.88 69 ASP A O 1
ATOM 552 N N . ALA A 1 70 ? 6.359 -11.125 -2.631 1 93.81 70 ALA A N 1
ATOM 553 C CA . ALA A 1 70 ? 6.109 -9.797 -2.068 1 93.81 70 ALA A CA 1
ATOM 554 C C . ALA A 1 70 ? 6.559 -9.727 -0.612 1 93.81 70 ALA A C 1
ATOM 556 O O . ALA A 1 70 ? 6.297 -8.742 0.078 1 93.81 70 ALA A O 1
ATOM 557 N N . LYS A 1 71 ? 7.262 -10.672 -0.088 1 92.44 71 LYS A N 1
ATOM 558 C CA . LYS A 1 71 ? 7.625 -10.75 1.324 1 92.44 71 LYS A CA 1
ATOM 559 C C . LYS A 1 71 ? 8.469 -9.555 1.744 1 92.44 71 LYS A C 1
ATOM 561 O O . LYS A 1 71 ? 8.234 -8.961 2.801 1 92.44 71 LYS A O 1
ATOM 566 N N . HIS A 1 72 ? 9.438 -9.188 0.918 1 92.19 72 HIS A N 1
ATOM 567 C CA . HIS A 1 72 ? 10.367 -8.133 1.314 1 92.19 72 HIS A CA 1
ATOM 568 C C . HIS A 1 72 ? 10.227 -6.91 0.413 1 92.19 72 HIS A C 1
ATOM 570 O O . HIS A 1 72 ? 10.891 -5.895 0.628 1 92.19 72 HIS A O 1
ATOM 576 N N . PHE A 1 73 ? 9.469 -7.039 -0.534 1 92.75 73 PHE A N 1
ATOM 577 C CA . PHE A 1 73 ? 9.258 -5.996 -1.531 1 92.75 73 PHE A CA 1
ATOM 578 C C . PHE A 1 73 ? 7.852 -6.082 -2.115 1 92.75 73 PHE A C 1
ATOM 580 O O . PHE A 1 73 ? 7.527 -7.027 -2.836 1 92.75 73 PHE A O 1
ATOM 587 N N . GLY A 1 74 ? 6.996 -5.027 -1.736 1 93.69 74 GLY A N 1
ATOM 588 C CA . GLY A 1 74 ? 5.641 -5.137 -2.244 1 93.69 74 GLY A CA 1
ATOM 589 C C . GLY A 1 74 ? 4.801 -3.902 -1.973 1 93.69 74 GLY A C 1
ATOM 590 O O . GLY A 1 74 ? 5.336 -2.805 -1.814 1 93.69 74 GLY A O 1
ATOM 591 N N . ASN A 1 75 ? 3.463 -4.07 -2.143 1 92.69 75 ASN A N 1
ATOM 592 C CA . ASN A 1 75 ? 2.463 -3.047 -1.852 1 92.69 75 ASN A CA 1
ATOM 593 C C . ASN A 1 75 ? 1.384 -3.57 -0.908 1 92.69 75 ASN A C 1
ATOM 595 O O . ASN A 1 75 ? 1.635 -4.48 -0.115 1 92.69 75 ASN A O 1
ATOM 599 N N . GLU A 1 76 ? 0.193 -2.938 -0.893 1 93.12 76 GLU A N 1
ATOM 600 C CA . GLU A 1 76 ? -0.868 -3.32 0.034 1 93.12 76 GLU A CA 1
ATOM 601 C C . GLU A 1 76 ? -1.248 -4.789 -0.14 1 93.12 76 GLU A C 1
ATOM 603 O O . GLU A 1 76 ? -1.66 -5.445 0.818 1 93.12 76 GLU A O 1
ATOM 608 N N . ALA A 1 77 ? -1.047 -5.273 -1.35 1 94.25 77 ALA A N 1
ATOM 609 C CA . ALA A 1 77 ? -1.455 -6.645 -1.648 1 94.25 77 ALA A CA 1
ATOM 610 C C . ALA A 1 77 ? -0.681 -7.645 -0.795 1 94.25 77 ALA A C 1
ATOM 612 O O . ALA A 1 77 ? -1.158 -8.758 -0.541 1 94.25 77 ALA A O 1
ATOM 613 N N . ALA A 1 78 ? 0.498 -7.285 -0.375 1 94.19 78 ALA A N 1
ATOM 614 C CA . ALA A 1 78 ? 1.335 -8.164 0.438 1 94.19 78 ALA A CA 1
ATOM 615 C C . ALA A 1 78 ? 0.699 -8.422 1.8 1 94.19 78 ALA A C 1
ATOM 617 O O . ALA A 1 78 ? 1.103 -9.344 2.516 1 94.19 78 ALA A O 1
ATOM 618 N N . PHE A 1 79 ? -0.297 -7.652 2.168 1 95.25 79 PHE A N 1
ATOM 619 C CA . PHE A 1 79 ? -0.915 -7.742 3.484 1 95.25 79 PHE A CA 1
ATOM 620 C C . PHE A 1 79 ? -2.248 -8.477 3.406 1 95.25 79 PHE A C 1
ATOM 622 O O . PHE A 1 79 ? -2.949 -8.609 4.414 1 95.25 79 PHE A O 1
ATOM 629 N N . ILE A 1 80 ? -2.568 -8.914 2.219 1 95.94 80 ILE A N 1
ATOM 630 C CA . ILE A 1 80 ? -3.828 -9.633 2.047 1 95.94 80 ILE A CA 1
ATOM 631 C C . ILE A 1 80 ? -3.709 -11.039 2.629 1 95.94 80 ILE A C 1
ATOM 633 O O . ILE A 1 80 ? -2.744 -11.758 2.346 1 95.94 80 ILE A O 1
ATOM 637 N N . ASN A 1 81 ? -4.688 -11.398 3.408 1 94.44 81 ASN A N 1
ATOM 638 C CA . ASN A 1 81 ? -4.711 -12.727 4.016 1 94.44 81 ASN A CA 1
ATOM 639 C C . ASN A 1 81 ? -5.293 -13.773 3.066 1 94.44 81 ASN A C 1
ATOM 641 O O . ASN A 1 81 ? -5.906 -13.422 2.057 1 94.44 81 ASN A O 1
ATOM 645 N N . HIS A 1 82 ? -4.949 -14.984 3.424 1 94 82 HIS A N 1
ATOM 646 C CA . HIS A 1 82 ? -5.605 -16.094 2.744 1 94 82 HIS A CA 1
ATOM 647 C C . HIS A 1 82 ? -6.812 -16.578 3.535 1 94 82 HIS A C 1
ATOM 649 O O . HIS A 1 82 ? -6.809 -16.547 4.77 1 94 82 HIS A O 1
ATOM 655 N N . SER A 1 83 ? -7.785 -17 2.77 1 94.88 83 SER A N 1
ATOM 656 C CA . SER A 1 83 ? -9.016 -17.469 3.385 1 94.88 83 SER A CA 1
ATOM 657 C C . SER A 1 83 ? -9.594 -18.656 2.631 1 94.88 83 SER A C 1
ATOM 659 O O . SER A 1 83 ? -9.297 -18.859 1.448 1 94.88 83 SER A O 1
ATOM 661 N N . CYS A 1 84 ? -10.391 -19.453 3.406 1 94.06 84 CYS A N 1
ATOM 662 C CA . CYS A 1 84 ? -11.102 -20.562 2.779 1 94.06 84 CYS A CA 1
ATOM 663 C C . CYS A 1 84 ? -12.305 -20.062 1.997 1 94.06 84 CYS A C 1
ATOM 665 O O . CYS A 1 84 ? -12.898 -20.812 1.21 1 94.06 84 CYS A O 1
ATOM 667 N N . ASP A 1 85 ? -12.727 -18.891 2.227 1 95.5 85 ASP A N 1
ATOM 668 C CA . ASP A 1 85 ? -13.789 -18.234 1.483 1 95.5 85 ASP A CA 1
ATOM 669 C C . ASP A 1 85 ? -13.289 -16.953 0.828 1 95.5 85 ASP A C 1
ATOM 671 O O . ASP A 1 85 ? -13.742 -15.852 1.17 1 95.5 85 ASP A O 1
ATOM 675 N N . PRO A 1 86 ? -12.414 -17.109 -0.1 1 97.5 86 PRO A N 1
ATOM 676 C CA . PRO A 1 86 ? -11.773 -15.93 -0.697 1 97.5 86 PRO A CA 1
ATOM 677 C C . PRO A 1 86 ? -12.734 -15.109 -1.563 1 97.5 86 PRO A C 1
ATOM 679 O O . PRO A 1 86 ? -13.727 -15.648 -2.068 1 97.5 86 PRO A O 1
ATOM 682 N N . ASN A 1 87 ? -12.445 -13.82 -1.677 1 98.19 87 ASN 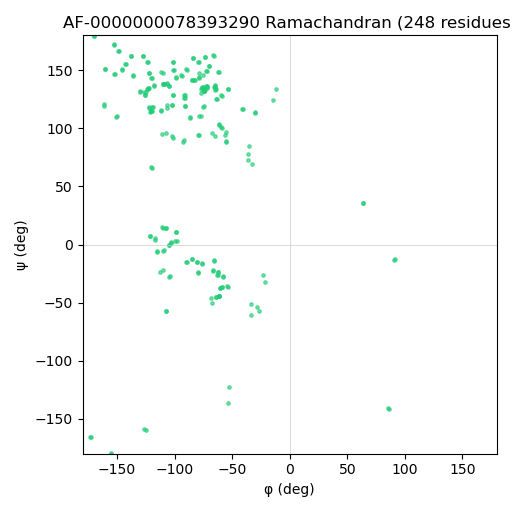A N 1
ATOM 683 C CA . ASN A 1 87 ? -13.25 -12.945 -2.521 1 98.19 87 ASN A CA 1
ATOM 684 C C . ASN A 1 87 ? -12.406 -12.281 -3.604 1 98.19 87 ASN A C 1
ATOM 686 O O . ASN A 1 87 ? -12.891 -11.398 -4.312 1 98.19 87 ASN A O 1
ATOM 690 N N . LEU A 1 88 ? -11.172 -12.695 -3.717 1 97.5 88 LEU A N 1
ATOM 691 C CA . LEU A 1 88 ? -10.297 -12.227 -4.785 1 97.5 88 LEU A CA 1
ATOM 692 C C . LEU A 1 88 ? -9.781 -13.398 -5.617 1 97.5 88 LEU A C 1
ATOM 694 O O . LEU A 1 88 ? -9.484 -14.461 -5.078 1 97.5 88 LEU A O 1
ATOM 698 N N . ASP A 1 89 ? -9.57 -13.133 -6.914 1 95.25 89 ASP A N 1
ATOM 699 C CA . ASP A 1 89 ? -8.852 -14.023 -7.824 1 95.25 89 ASP A CA 1
ATOM 700 C C . ASP A 1 89 ? -7.598 -13.352 -8.375 1 95.25 89 ASP A C 1
ATOM 702 O O . ASP A 1 89 ? -7.613 -12.164 -8.703 1 95.25 89 ASP A O 1
ATOM 706 N N . ALA A 1 90 ? -6.586 -14.148 -8.391 1 92.69 90 ALA A N 1
ATOM 707 C CA . ALA A 1 90 ? -5.348 -13.688 -9.016 1 92.69 90 ALA A CA 1
ATOM 708 C C . ALA A 1 90 ? -5.301 -14.078 -10.484 1 92.69 90 ALA A C 1
ATOM 710 O O . ALA A 1 90 ? -5.488 -15.242 -10.836 1 92.69 90 ALA A O 1
ATOM 711 N N . ILE A 1 91 ? -5.031 -13.086 -11.328 1 89.06 91 ILE A N 1
ATOM 712 C CA . ILE A 1 91 ? -4.934 -13.328 -12.766 1 89.06 91 ILE A CA 1
ATOM 713 C C . ILE A 1 91 ? -3.596 -12.82 -13.289 1 89.06 91 ILE A C 1
ATOM 715 O O . ILE A 1 91 ? -3.195 -11.688 -12.992 1 89.06 91 ILE A O 1
ATOM 719 N N . CYS A 1 92 ? -2.885 -13.648 -13.992 1 84.5 92 CYS A N 1
ATOM 720 C CA . CYS A 1 92 ? -1.665 -13.219 -14.664 1 84.5 92 CYS A CA 1
ATOM 721 C C . CYS A 1 92 ? -1.99 -12.391 -15.906 1 84.5 92 CYS A C 1
ATOM 723 O O . CYS A 1 92 ? -2.723 -12.844 -16.781 1 84.5 92 CYS A O 1
ATOM 725 N N . VAL A 1 93 ? -1.555 -11.188 -15.898 1 78.44 93 VAL A N 1
ATOM 726 C CA . VAL A 1 93 ? -1.813 -10.297 -17.016 1 78.44 93 VAL A CA 1
ATOM 727 C C . VAL A 1 93 ? -0.535 -10.102 -17.828 1 78.44 93 VAL A C 1
ATOM 729 O O . VAL A 1 93 ? 0.553 -9.969 -17.266 1 78.44 93 VAL A O 1
ATOM 732 N N . HIS A 1 94 ? -0.512 -10.508 -19.125 1 69.25 94 HIS A N 1
ATOM 733 C CA . HIS A 1 94 ? 0.622 -10.344 -20.031 1 69.25 94 HIS A CA 1
ATOM 734 C C . HIS A 1 94 ? 0.728 -8.914 -20.531 1 69.25 94 HIS A C 1
ATOM 736 O O . HIS A 1 94 ? -0.278 -8.305 -20.906 1 69.25 94 HIS A O 1
ATOM 742 N N . ILE A 1 95 ? 1.75 -8.164 -20.109 1 59.09 95 ILE A N 1
ATOM 743 C CA . ILE A 1 95 ? 1.917 -6.832 -20.672 1 59.09 95 ILE A CA 1
ATOM 744 C C . ILE A 1 95 ? 2.57 -6.945 -22.047 1 59.09 95 ILE A C 1
ATOM 746 O O . ILE A 1 95 ? 3.625 -7.566 -22.203 1 59.09 95 ILE A O 1
ATOM 750 N N . GLU A 1 96 ? 1.708 -6.977 -23.094 1 51.31 96 GLU A N 1
ATOM 751 C CA . GLU A 1 96 ? 2.186 -7.066 -24.469 1 51.31 96 GLU A CA 1
ATOM 752 C C . GLU A 1 96 ? 3.51 -6.332 -24.641 1 51.31 96 GLU A C 1
ATOM 754 O O . GLU A 1 96 ? 4.199 -6.512 -25.641 1 51.31 96 GLU A O 1
ATOM 759 N N . ARG A 1 97 ? 3.549 -5.129 -24.219 1 47.53 97 ARG A N 1
ATOM 760 C CA . ARG A 1 97 ? 4.621 -4.469 -24.953 1 47.53 97 ARG A CA 1
ATOM 761 C C . ARG A 1 97 ? 5.926 -5.25 -24.828 1 47.53 97 ARG A C 1
ATOM 763 O O . ARG A 1 97 ? 5.949 -6.352 -24.281 1 47.53 97 ARG A O 1
ATOM 770 N N . ARG A 1 98 ? 7.148 -4.387 -24.562 1 46.88 98 ARG A N 1
ATOM 771 C CA . ARG A 1 98 ? 8.523 -4.461 -25.047 1 46.88 98 ARG A CA 1
ATOM 772 C C . ARG A 1 98 ? 9.234 -5.688 -24.484 1 46.88 98 ARG A C 1
ATOM 774 O O . ARG A 1 98 ? 10.258 -6.117 -25.016 1 46.88 98 ARG A O 1
ATOM 781 N N . HIS A 1 99 ? 9.078 -5.918 -23.156 1 46.25 99 HIS A N 1
ATOM 782 C CA . HIS A 1 99 ? 9.812 -7.141 -22.828 1 46.25 99 HIS A CA 1
ATOM 783 C C . HIS A 1 99 ? 8.859 -8.297 -22.547 1 46.25 99 HIS A C 1
ATOM 785 O O . HIS A 1 99 ? 8 -8.195 -21.656 1 46.25 99 HIS A O 1
ATOM 791 N N . PRO A 1 100 ? 8.555 -9.172 -23.547 1 46.09 100 PRO A N 1
ATOM 792 C CA . PRO A 1 100 ? 7.719 -10.375 -23.516 1 46.09 100 PRO A CA 1
ATOM 793 C C . PRO A 1 100 ? 7.582 -10.977 -22.125 1 46.09 100 PRO A C 1
ATOM 795 O O . PRO A 1 100 ? 6.648 -11.734 -21.859 1 46.09 100 PRO A O 1
ATOM 798 N N . ALA A 1 101 ? 8.469 -10.773 -21.312 1 50.09 101 ALA A N 1
ATOM 799 C CA . ALA A 1 101 ? 8.641 -11.617 -20.141 1 50.09 101 ALA A CA 1
ATOM 800 C C . ALA A 1 101 ? 8.039 -10.961 -18.906 1 50.09 101 ALA A C 1
ATOM 802 O O . ALA A 1 101 ? 8.18 -11.477 -17.781 1 50.09 101 ALA A O 1
ATOM 803 N N . LEU A 1 102 ? 7.406 -9.773 -19.156 1 58.81 102 LEU A N 1
ATOM 804 C CA . LEU A 1 102 ? 7.09 -9.266 -17.828 1 58.81 102 LEU A CA 1
ATOM 805 C C . LEU A 1 102 ? 5.625 -9.516 -17.484 1 58.81 102 LEU A C 1
ATOM 807 O O . LEU A 1 102 ? 4.727 -9.023 -18.172 1 58.81 102 LEU A O 1
ATOM 811 N N . HIS A 1 103 ? 5.32 -10.641 -16.859 1 71.69 103 HIS A N 1
ATOM 812 C CA . HIS A 1 103 ? 4.012 -10.992 -16.328 1 71.69 103 HIS A CA 1
ATOM 813 C C . HIS A 1 103 ? 3.738 -10.266 -15.008 1 71.69 103 HIS A C 1
ATOM 815 O O . HIS A 1 103 ? 4.664 -10 -14.242 1 71.69 103 HIS A O 1
ATOM 821 N N . ARG A 1 104 ? 2.553 -9.695 -15.062 1 82.44 104 ARG A N 1
ATOM 822 C CA . ARG A 1 104 ? 2.053 -9.07 -13.844 1 82.44 104 ARG A CA 1
ATOM 823 C C . ARG A 1 104 ? 0.878 -9.852 -13.266 1 82.44 104 ARG A C 1
ATOM 825 O O . ARG A 1 104 ? 0.167 -10.547 -14 1 82.44 104 ARG A O 1
ATOM 832 N N . ILE A 1 105 ? 0.787 -9.82 -11.93 1 89.56 105 ILE A N 1
ATOM 833 C CA . ILE A 1 105 ? -0.362 -10.438 -11.273 1 89.56 105 ILE A CA 1
ATOM 834 C C . ILE A 1 105 ? -1.349 -9.352 -10.836 1 89.56 105 ILE A C 1
ATOM 836 O O . ILE A 1 105 ? -0.986 -8.438 -10.102 1 89.56 105 ILE A O 1
ATOM 840 N N . ALA A 1 106 ? -2.555 -9.484 -11.383 1 91.69 106 ALA A N 1
ATOM 841 C CA . ALA A 1 106 ? -3.645 -8.594 -10.984 1 91.69 106 ALA A CA 1
ATOM 842 C C . ALA A 1 106 ? -4.688 -9.344 -10.156 1 91.69 106 ALA A C 1
ATOM 844 O O . ALA A 1 106 ? -5.027 -10.492 -10.469 1 91.69 106 ALA A O 1
ATOM 845 N N . LEU A 1 107 ? -5.152 -8.68 -9.094 1 94.31 107 LEU A N 1
ATOM 846 C CA . LEU A 1 107 ? -6.184 -9.258 -8.242 1 94.31 107 LEU A CA 1
ATOM 847 C C . LEU A 1 107 ? -7.551 -8.656 -8.562 1 94.31 107 LEU A C 1
ATOM 849 O O . LEU A 1 107 ? -7.703 -7.434 -8.586 1 94.31 107 LEU A O 1
ATOM 853 N N . PHE A 1 108 ? -8.547 -9.562 -8.797 1 96 108 PHE A N 1
ATOM 854 C CA . PHE A 1 108 ? -9.906 -9.148 -9.125 1 96 108 PHE A CA 1
ATOM 855 C C . PHE A 1 108 ? -10.898 -9.672 -8.094 1 96 108 PHE A C 1
ATOM 857 O O . PHE A 1 108 ? -10.75 -10.789 -7.594 1 96 108 PHE A O 1
ATOM 864 N N . SER A 1 109 ? -11.875 -8.773 -7.867 1 97.75 109 SER A N 1
ATOM 865 C CA . SER A 1 109 ? -12.969 -9.281 -7.043 1 97.75 109 SER A CA 1
ATOM 866 C C . SER A 1 109 ? -13.727 -10.398 -7.758 1 97.75 109 SER A C 1
ATOM 868 O O . SER A 1 109 ? -14 -10.305 -8.953 1 97.75 109 SER A O 1
ATOM 870 N N . ASN A 1 110 ? -14.016 -11.477 -7.02 1 97.81 110 ASN A N 1
ATOM 871 C CA . ASN A 1 110 ? -14.781 -12.547 -7.637 1 97.81 110 ASN A CA 1
ATOM 872 C C . ASN A 1 110 ? -16.219 -12.562 -7.145 1 97.81 110 ASN A C 1
ATOM 874 O O . ASN A 1 110 ? -17.016 -13.422 -7.539 1 97.81 110 ASN A O 1
ATOM 878 N N . ARG A 1 111 ? -16.625 -11.711 -6.289 1 98.12 111 ARG A N 1
ATOM 879 C CA . ARG A 1 111 ? -17.953 -11.391 -5.773 1 98.12 111 ARG A CA 1
ATOM 880 C C . ARG A 1 111 ? -18.031 -9.938 -5.312 1 98.12 111 ARG A C 1
ATOM 882 O O . ARG A 1 111 ? -17.031 -9.227 -5.34 1 98.12 111 ARG A O 1
ATOM 889 N N . ARG A 1 112 ? -19.219 -9.562 -4.996 1 98.06 112 ARG A N 1
ATOM 890 C CA . ARG A 1 112 ? -19.344 -8.234 -4.41 1 98.06 112 ARG A CA 1
ATOM 891 C C . ARG A 1 112 ? -18.641 -8.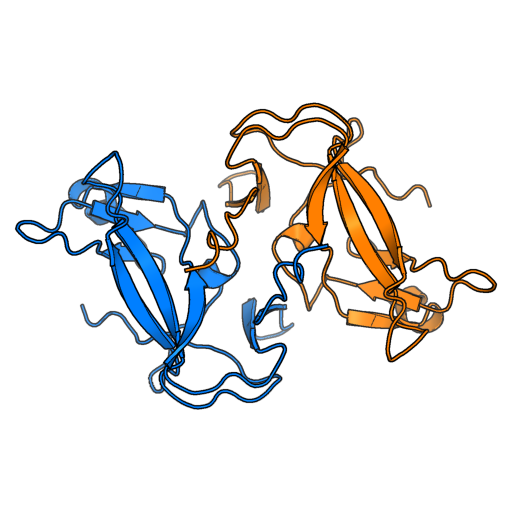156 -3.062 1 98.06 112 ARG A C 1
ATOM 893 O O . ARG A 1 112 ? -18.75 -9.07 -2.244 1 98.06 112 ARG A O 1
ATOM 900 N N . ILE A 1 113 ? -17.875 -7.074 -2.939 1 97.94 113 ILE A N 1
ATOM 901 C CA . ILE A 1 113 ? -17.219 -6.793 -1.671 1 97.94 113 ILE A CA 1
ATOM 902 C C . ILE A 1 113 ? -17.703 -5.449 -1.125 1 97.94 113 ILE A C 1
ATOM 904 O O . ILE A 1 113 ? -17.469 -4.402 -1.735 1 97.94 113 ILE A O 1
ATOM 908 N N . ASP A 1 114 ? -18.328 -5.453 0.032 1 97.62 114 ASP A N 1
ATOM 909 C CA . ASP A 1 114 ? -18.859 -4.211 0.595 1 97.62 114 ASP A CA 1
ATOM 910 C C . ASP A 1 114 ? -17.75 -3.393 1.252 1 97.62 114 ASP A C 1
ATOM 912 O O . ASP A 1 114 ? -16.719 -3.941 1.668 1 97.62 114 ASP A O 1
ATOM 916 N N . ARG A 1 115 ? -18.031 -2.094 1.35 1 95.06 115 ARG A N 1
ATOM 917 C CA . ARG A 1 115 ? -17.109 -1.223 2.064 1 95.06 115 ARG A CA 1
ATOM 918 C C . ARG A 1 115 ? -16.828 -1.757 3.463 1 95.06 115 ARG A C 1
ATOM 920 O O . ARG A 1 115 ? -17.734 -2.182 4.172 1 95.06 115 ARG A O 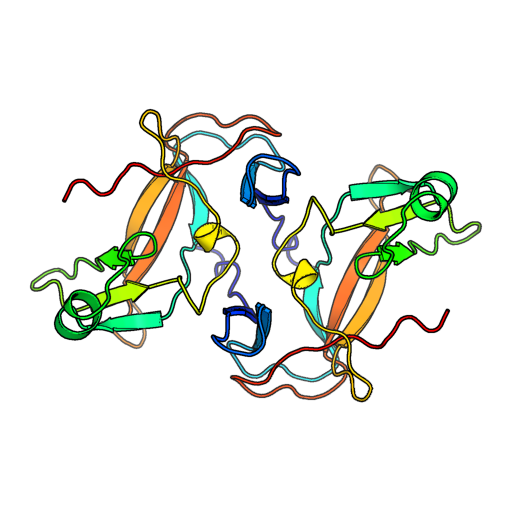1
ATOM 927 N N . GLY A 1 116 ? -15.555 -1.759 3.791 1 94.44 116 GLY A N 1
ATOM 928 C CA . GLY A 1 116 ? -15.164 -2.158 5.133 1 94.44 116 GLY A CA 1
ATOM 929 C C . GLY A 1 116 ? -14.875 -3.645 5.254 1 94.44 116 GLY A C 1
ATOM 930 O O . GLY A 1 116 ? -14.273 -4.086 6.234 1 94.44 116 GLY A O 1
ATOM 931 N N . MET A 1 117 ? -15.25 -4.398 4.266 1 96.94 117 MET A N 1
ATOM 932 C CA . MET A 1 117 ? -15.016 -5.84 4.316 1 96.94 117 MET A CA 1
ATOM 933 C C . MET A 1 117 ? -13.57 -6.172 3.98 1 96.94 117 MET A C 1
ATOM 935 O O . MET A 1 117 ? -12.984 -5.574 3.074 1 96.94 117 MET A O 1
ATOM 939 N N . GLU A 1 118 ? -13.078 -7.203 4.691 1 97.06 118 GLU A N 1
ATOM 940 C CA . GLU A 1 118 ? -11.719 -7.656 4.402 1 97.06 118 GLU A CA 1
ATOM 941 C C . GLU A 1 118 ? -11.648 -8.375 3.059 1 97.06 118 GLU A C 1
ATOM 943 O O . GLU A 1 118 ? -12.539 -9.164 2.725 1 97.06 118 GLU A O 1
ATOM 948 N N . VAL A 1 119 ? -10.633 -8.047 2.277 1 97.81 119 VAL A N 1
ATOM 949 C CA . VAL A 1 119 ? -10.391 -8.805 1.056 1 97.81 119 VAL A CA 1
ATOM 950 C C . VAL A 1 119 ? -9.453 -9.977 1.351 1 97.81 119 VAL A C 1
ATOM 952 O O . VAL A 1 119 ? -8.602 -9.891 2.236 1 97.81 119 VAL A O 1
ATOM 955 N N . ALA A 1 120 ? -9.57 -11.07 0.6 1 97.81 120 ALA A N 1
ATOM 956 C CA . ALA A 1 120 ? -8.805 -12.281 0.903 1 97.81 120 ALA A CA 1
ATOM 957 C C . ALA A 1 120 ? -8.555 -13.102 -0.358 1 97.81 120 ALA A C 1
ATOM 959 O O . ALA A 1 120 ? -9.391 -13.125 -1.265 1 97.81 120 ALA A O 1
ATOM 960 N N . LEU A 1 121 ? -7.43 -13.742 -0.394 1 96.75 121 LEU A N 1
ATOM 961 C CA . LEU A 1 121 ? -7.043 -14.672 -1.451 1 96.75 121 LEU A CA 1
ATOM 962 C C . LEU A 1 121 ? -7.227 -16.109 -1.001 1 96.75 121 LEU A C 1
ATOM 964 O O . LEU A 1 121 ? -7.262 -16.391 0.2 1 96.75 121 LEU A O 1
ATOM 968 N N . ALA A 1 122 ? -7.359 -16.938 -2.016 1 93.94 122 ALA A N 1
ATOM 969 C CA . ALA A 1 122 ? -7.406 -18.375 -1.707 1 93.94 122 ALA A CA 1
ATOM 970 C C . ALA A 1 122 ? -6.031 -18.891 -1.292 1 93.94 122 ALA A C 1
ATOM 972 O O . ALA A 1 122 ? -5.008 -18.359 -1.731 1 93.94 122 ALA A O 1
ATOM 973 N N . PHE A 1 123 ? -6.078 -19.922 -0.408 1 88.44 123 PHE A N 1
ATOM 974 C CA . PHE A 1 123 ? -4.82 -20.594 -0.109 1 88.44 123 PHE A CA 1
ATOM 975 C C . PHE A 1 123 ? -4.266 -21.281 -1.352 1 88.44 123 PHE A C 1
ATOM 977 O O . PHE A 1 123 ? -5.031 -21.75 -2.207 1 88.44 123 PHE A O 1
ATOM 984 N N . CYS A 1 124 ? -2.957 -20.938 -1.708 1 65.31 124 CYS A N 1
ATOM 985 C CA . CYS A 1 124 ? -2.373 -21.672 -2.818 1 65.31 124 CYS A CA 1
ATOM 986 C C . CYS A 1 124 ? -2.334 -23.172 -2.516 1 65.31 124 CYS A C 1
ATOM 988 O O . CYS A 1 124 ? -1.939 -23.578 -1.422 1 65.31 124 CYS A O 1
ATOM 990 N N . SER A 1 125 ? -3.27 -23.844 -3.076 1 48.78 125 SER A N 1
ATOM 991 C CA . SER A 1 125 ? -3.168 -25.297 -2.938 1 48.78 125 SER A CA 1
ATOM 992 C C . SER A 1 125 ? -1.826 -25.812 -3.449 1 48.78 125 SER A C 1
ATOM 994 O O . SER A 1 125 ? -1.432 -25.516 -4.578 1 48.78 125 SER A O 1
ATOM 996 N N . ALA A 1 126 ? -0.872 -25.812 -2.506 1 40.22 126 ALA A N 1
ATOM 997 C CA . ALA A 1 126 ? 0.189 -26.719 -2.951 1 40.22 126 ALA A CA 1
ATOM 998 C C . ALA A 1 126 ? -0.388 -28.031 -3.471 1 40.22 126 ALA A C 1
ATOM 1000 O O . ALA A 1 126 ? -1.434 -28.484 -3.002 1 40.22 126 ALA A O 1
ATOM 1001 N N . LEU B 1 1 ? -7.422 0.785 -21.672 1 25.72 1 LEU B N 1
ATOM 1002 C CA . LEU B 1 1 ? -6.973 0.302 -20.375 1 25.72 1 LEU B CA 1
ATOM 1003 C C . LEU B 1 1 ? -6.176 1.376 -19.641 1 25.72 1 LEU B C 1
ATOM 1005 O O . LEU B 1 1 ? -5.172 1.869 -20.156 1 25.72 1 LEU B O 1
ATOM 1009 N N . GLN B 1 2 ? -6.707 2.367 -19.156 1 29.44 2 GLN B N 1
ATOM 1010 C CA . GLN B 1 2 ? -6.094 3.541 -18.531 1 29.44 2 GLN B CA 1
ATOM 1011 C C . GLN B 1 2 ? -4.777 3.184 -17.859 1 29.44 2 GLN B C 1
ATOM 1013 O O . GLN B 1 2 ? -4.664 2.125 -17.234 1 29.44 2 GLN B O 1
ATOM 1018 N N . LYS B 1 3 ? -3.646 3.637 -18.281 1 36.22 3 LYS B N 1
ATOM 1019 C CA . LYS B 1 3 ? -2.297 3.328 -17.828 1 36.22 3 LYS B CA 1
ATOM 1020 C C . LYS B 1 3 ? -2.273 3.09 -16.312 1 36.22 3 LYS B C 1
ATOM 1022 O O . LYS B 1 3 ? -2.748 3.924 -15.539 1 36.22 3 LYS B O 1
ATOM 1027 N N . GLY B 1 4 ? -2.566 1.858 -15.836 1 40.75 4 GLY B N 1
ATOM 1028 C CA . GLY B 1 4 ? -2.562 1.216 -14.531 1 40.75 4 GLY B CA 1
ATOM 1029 C C . GLY B 1 4 ? -1.8 2.002 -13.484 1 40.75 4 GLY B C 1
ATOM 1030 O O . GLY B 1 4 ? -0.99 2.869 -13.812 1 40.75 4 GLY B O 1
ATOM 1031 N N . ARG B 1 5 ? -2.402 2.324 -12.422 1 43.09 5 ARG B N 1
ATOM 1032 C CA . ARG B 1 5 ? -1.793 2.975 -11.266 1 43.09 5 ARG B CA 1
ATOM 1033 C C . ARG B 1 5 ? -0.343 2.533 -11.094 1 43.09 5 ARG B C 1
ATOM 1035 O O . ARG B 1 5 ? -0.078 1.428 -10.617 1 43.09 5 ARG B O 1
ATOM 1042 N N . ARG B 1 6 ? 0.628 2.922 -12.016 1 54.66 6 ARG B N 1
ATOM 1043 C CA . ARG B 1 6 ? 2.012 2.514 -11.797 1 54.66 6 ARG B CA 1
ATOM 1044 C C . ARG B 1 6 ? 2.512 2.961 -10.43 1 54.66 6 ARG B C 1
ATOM 1046 O O . ARG B 1 6 ? 2.443 4.145 -10.094 1 54.66 6 ARG B O 1
ATOM 1053 N N . TYR B 1 7 ? 2.447 2.057 -9.469 1 65.75 7 TYR B N 1
ATOM 1054 C CA . TYR B 1 7 ? 3.104 2.305 -8.195 1 65.75 7 TYR B CA 1
ATOM 1055 C C . TYR B 1 7 ? 4.465 2.955 -8.398 1 65.75 7 TYR B C 1
ATOM 1057 O O . TYR B 1 7 ? 5.281 2.473 -9.188 1 65.75 7 TYR B O 1
ATOM 1065 N N . LYS B 1 8 ? 4.539 4.219 -7.848 1 82.5 8 LYS B N 1
ATOM 1066 C CA . LYS B 1 8 ? 5.852 4.859 -7.887 1 82.5 8 LYS B CA 1
ATOM 1067 C C . LYS B 1 8 ? 6.746 4.352 -6.762 1 82.5 8 LYS B C 1
ATOM 1069 O O . LYS B 1 8 ? 7.969 4.512 -6.812 1 82.5 8 LYS B O 1
ATOM 1074 N N . VAL B 1 9 ? 6.012 3.691 -5.828 1 93.5 9 VAL B N 1
ATOM 1075 C CA . VAL B 1 9 ? 6.785 3.297 -4.656 1 93.5 9 VAL B CA 1
ATOM 1076 C C . VAL B 1 9 ? 6.406 1.879 -4.238 1 93.5 9 VAL B C 1
ATOM 1078 O O . VAL B 1 9 ? 5.383 1.35 -4.676 1 93.5 9 VAL B O 1
ATOM 1081 N N . ALA B 1 10 ? 7.281 1.293 -3.451 1 94.31 10 ALA B N 1
ATOM 1082 C CA . ALA B 1 10 ? 7.047 -0.031 -2.881 1 94.31 10 ALA B CA 1
ATOM 1083 C C . ALA B 1 10 ? 7.438 -0.07 -1.406 1 94.31 10 ALA B C 1
ATOM 1085 O O . ALA B 1 10 ? 8.367 0.616 -0.987 1 94.31 10 ALA B O 1
ATOM 1086 N N . ILE B 1 11 ? 6.656 -0.851 -0.676 1 96.06 11 ILE B N 1
ATOM 1087 C CA . ILE B 1 11 ? 7.023 -1.16 0.701 1 96.06 11 ILE B CA 1
ATOM 1088 C C . ILE B 1 11 ? 8.18 -2.158 0.713 1 96.06 11 ILE B C 1
ATOM 1090 O O . ILE B 1 11 ? 8.164 -3.145 -0.027 1 96.06 11 ILE B O 1
ATOM 1094 N N . VAL B 1 12 ? 9.188 -1.869 1.521 1 95.44 12 VAL B N 1
ATOM 1095 C CA . VAL B 1 12 ? 10.305 -2.795 1.674 1 95.44 12 VAL B CA 1
ATOM 1096 C C . VAL B 1 12 ? 10.469 -3.168 3.146 1 95.44 12 VAL B C 1
ATOM 1098 O O . VAL B 1 12 ? 10.289 -2.328 4.031 1 95.44 12 VAL B O 1
ATOM 1101 N N . ARG B 1 13 ? 10.633 -4.434 3.348 1 92.12 13 ARG B N 1
ATOM 1102 C CA . ARG B 1 13 ? 10.938 -4.938 4.68 1 92.12 13 ARG B CA 1
ATOM 1103 C C . ARG B 1 13 ? 12.359 -5.488 4.742 1 92.12 13 ARG B C 1
ATOM 1105 O O . ARG B 1 13 ? 12.695 -6.43 4.023 1 92.12 13 ARG B O 1
ATOM 1112 N N . ARG B 1 14 ? 13.133 -4.812 5.543 1 81.38 14 ARG B N 1
ATOM 1113 C CA . ARG B 1 14 ? 14.508 -5.273 5.699 1 81.38 14 ARG B CA 1
ATOM 1114 C C . ARG B 1 14 ? 14.664 -6.102 6.969 1 81.38 14 ARG B C 1
ATOM 1116 O O . ARG B 1 14 ? 13.969 -5.871 7.957 1 81.38 14 ARG B O 1
ATOM 1123 N N . LYS B 1 15 ? 15.5 -7.156 6.934 1 71.19 15 LYS B N 1
ATOM 1124 C CA . LYS B 1 15 ? 15.734 -8.07 8.039 1 71.19 15 LYS B CA 1
ATOM 1125 C C . LYS B 1 15 ? 16.125 -7.32 9.305 1 71.19 15 LYS B C 1
ATOM 1127 O O . LYS B 1 15 ? 15.68 -7.652 10.406 1 71.19 15 LYS B O 1
ATOM 1132 N N . LYS B 1 16 ? 16.906 -6.211 9.219 1 66.31 16 LYS B N 1
ATOM 1133 C CA . LYS B 1 16 ? 17.469 -5.559 10.398 1 66.31 16 LYS B CA 1
ATOM 1134 C C . LYS B 1 16 ? 16.719 -4.273 10.734 1 66.31 16 LYS B C 1
ATOM 1136 O O . LYS B 1 16 ? 16.656 -3.859 11.891 1 66.31 16 LYS B O 1
ATOM 1141 N N . CYS B 1 17 ? 16.125 -3.645 9.703 1 67.19 17 CYS B N 1
ATOM 1142 C CA . CYS B 1 17 ? 15.719 -2.268 9.953 1 67.19 17 CYS B CA 1
ATOM 1143 C C . CYS B 1 17 ? 14.203 -2.127 9.844 1 67.19 17 CYS B C 1
ATOM 1145 O O . CYS B 1 17 ? 13.664 -1.032 10.016 1 67.19 17 CYS B O 1
ATOM 1147 N N . GLY B 1 18 ? 13.5 -3.221 9.641 1 86.56 18 GLY B N 1
ATOM 1148 C CA . GLY B 1 18 ? 12.055 -3.074 9.641 1 86.56 18 GLY B CA 1
ATOM 1149 C C . GLY B 1 18 ? 11.492 -2.69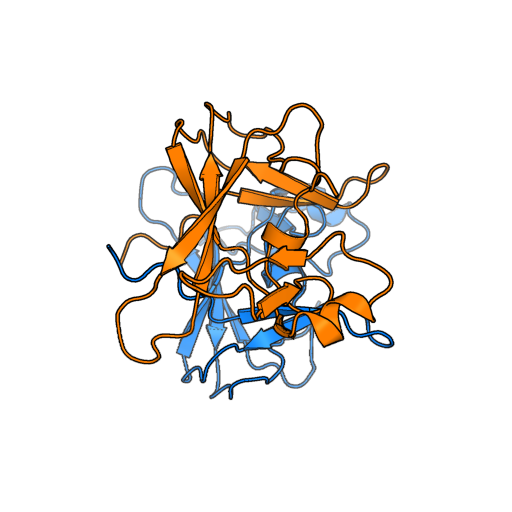1 8.281 1 86.56 18 GLY B C 1
ATOM 1150 O O . GLY B 1 18 ? 11.969 -3.166 7.25 1 86.56 18 GLY B O 1
ATOM 1151 N N . TRP B 1 19 ? 10.453 -1.792 8.312 1 92.69 19 TRP B N 1
ATOM 1152 C CA . TRP B 1 19 ? 9.727 -1.423 7.102 1 92.69 19 TRP B CA 1
ATOM 1153 C C . TRP B 1 19 ? 10.203 -0.077 6.57 1 92.69 19 TRP B C 1
ATOM 1155 O O . TRP B 1 19 ? 10.758 0.735 7.32 1 92.69 19 TRP B O 1
ATOM 1165 N N . GLY B 1 20 ? 10.133 0.112 5.262 1 95.56 20 GLY B N 1
ATOM 1166 C CA . GLY B 1 20 ? 10.336 1.375 4.57 1 95.56 20 GLY B CA 1
ATOM 1167 C C . GLY B 1 20 ? 9.633 1.436 3.227 1 95.56 20 GLY B C 1
ATOM 1168 O O . GLY B 1 20 ? 8.906 0.51 2.857 1 95.56 20 GLY B O 1
ATOM 1169 N N . VAL B 1 21 ? 9.797 2.572 2.566 1 96.81 21 VAL B N 1
ATOM 1170 C CA . VAL B 1 21 ? 9.219 2.744 1.237 1 96.81 21 VAL B CA 1
ATOM 1171 C C . VAL B 1 21 ? 10.289 3.258 0.275 1 96.81 21 VAL B C 1
ATOM 1173 O O . VAL B 1 21 ? 11.039 4.18 0.605 1 96.81 21 VAL B O 1
ATOM 1176 N N . VAL B 1 22 ? 10.352 2.59 -0.882 1 96.69 22 VAL B N 1
ATOM 1177 C CA . VAL B 1 22 ? 11.375 2.975 -1.851 1 96.69 22 VAL B CA 1
ATOM 1178 C C . VAL B 1 22 ? 10.719 3.322 -3.184 1 96.69 22 VAL B C 1
ATOM 1180 O O . VAL B 1 22 ? 9.609 2.861 -3.477 1 96.69 22 VAL B O 1
ATOM 1183 N N . ALA B 1 23 ? 11.43 4.109 -3.982 1 96 23 ALA B N 1
ATOM 1184 C CA . ALA B 1 23 ? 10.969 4.449 -5.324 1 96 23 ALA B CA 1
ATOM 1185 C C . ALA B 1 23 ? 11.164 3.281 -6.285 1 96 23 ALA B C 1
ATOM 1187 O O . ALA B 1 23 ? 12.227 2.662 -6.312 1 96 23 ALA B O 1
ATOM 1188 N N . LEU B 1 24 ? 10.141 3.033 -7.094 1 90.69 24 LEU B N 1
ATOM 1189 C CA . LEU B 1 24 ? 10.219 1.976 -8.094 1 90.69 24 LEU B CA 1
ATOM 1190 C C . LEU B 1 24 ? 10.773 2.514 -9.414 1 90.69 24 LEU B C 1
ATOM 1192 O O . LEU B 1 24 ? 11.125 1.739 -10.305 1 90.69 24 LEU B O 1
ATOM 1196 N N . GLN B 1 25 ? 10.805 3.758 -9.57 1 91.31 25 GLN B N 1
ATOM 1197 C CA . GLN B 1 25 ? 11.305 4.5 -10.727 1 91.31 25 GLN B CA 1
ATOM 1198 C C . GLN B 1 25 ? 11.875 5.848 -10.305 1 91.31 25 GLN B C 1
ATOM 1200 O O . GLN B 1 25 ? 11.68 6.289 -9.172 1 91.31 25 GLN B O 1
ATOM 1205 N N . ALA B 1 26 ? 12.578 6.43 -11.25 1 96.25 26 ALA B N 1
ATOM 1206 C CA . ALA B 1 26 ? 13 7.801 -10.977 1 96.25 26 ALA B CA 1
ATOM 1207 C C . ALA B 1 26 ? 11.797 8.734 -10.867 1 96.25 26 ALA B C 1
ATOM 1209 O O . ALA B 1 26 ? 10.867 8.656 -11.672 1 96.25 26 ALA B O 1
ATOM 1210 N N . ILE B 1 27 ? 11.859 9.594 -9.867 1 96.06 27 ILE B N 1
ATOM 1211 C CA . ILE B 1 27 ? 10.797 10.555 -9.625 1 96.06 27 ILE B CA 1
ATOM 1212 C C . ILE B 1 27 ? 11.359 11.977 -9.664 1 96.06 27 ILE B C 1
ATOM 1214 O O . ILE B 1 27 ? 12.188 12.344 -8.828 1 96.06 27 ILE B O 1
ATOM 1218 N N . PRO B 1 28 ? 10.914 12.781 -10.578 1 97.69 28 PRO B N 1
ATOM 1219 C CA . PRO B 1 28 ? 11.367 14.172 -10.633 1 97.69 28 PRO B CA 1
ATOM 1220 C C . PRO B 1 28 ? 10.914 14.984 -9.422 1 97.69 28 PRO B C 1
ATOM 1222 O O . PRO B 1 28 ? 10.008 14.562 -8.695 1 97.69 28 PRO B O 1
ATOM 1225 N N . PRO B 1 29 ? 11.625 16.156 -9.234 1 97.38 29 PRO B N 1
ATOM 1226 C CA . PRO B 1 29 ? 11.148 17.047 -8.164 1 97.38 29 PRO B CA 1
ATOM 1227 C C . PRO B 1 29 ? 9.727 17.547 -8.398 1 97.38 29 PRO B C 1
ATOM 1229 O O . PRO B 1 29 ? 9.297 17.672 -9.547 1 97.38 29 PRO B O 1
ATOM 1232 N N . ASN B 1 30 ? 9.016 17.766 -7.301 1 96.56 30 ASN B N 1
ATOM 1233 C CA . ASN B 1 30 ? 7.68 18.359 -7.301 1 96.56 30 ASN B CA 1
ATOM 1234 C C . ASN B 1 30 ? 6.672 17.484 -8.031 1 96.56 30 ASN B C 1
ATOM 1236 O O . ASN B 1 30 ? 5.852 17.984 -8.805 1 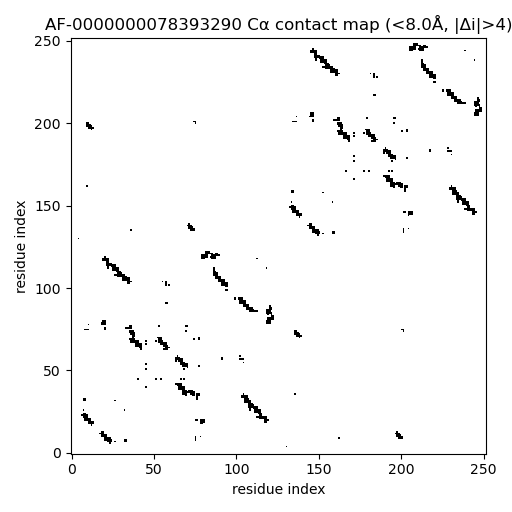96.56 30 ASN B O 1
ATOM 1240 N N . THR B 1 31 ? 6.855 16.234 -7.887 1 95.56 31 THR B N 1
ATOM 1241 C CA . THR B 1 31 ? 5.965 15.242 -8.484 1 95.56 31 THR B CA 1
ATOM 1242 C C . THR B 1 31 ? 5.148 14.531 -7.406 1 95.56 31 THR B C 1
ATOM 1244 O O . THR B 1 31 ? 5.68 14.172 -6.355 1 95.56 31 THR B O 1
ATOM 1247 N N . PHE B 1 32 ? 3.859 14.344 -7.738 1 93.38 32 PHE B N 1
ATOM 1248 C CA . PHE B 1 32 ? 3.016 13.555 -6.852 1 93.38 32 PHE B CA 1
ATOM 1249 C C . PHE B 1 32 ? 3.566 12.141 -6.699 1 93.38 32 PHE B C 1
ATOM 1251 O O . PHE B 1 32 ? 3.889 11.484 -7.695 1 93.38 32 PHE B O 1
ATOM 1258 N N . VAL B 1 33 ? 3.725 11.719 -5.391 1 93.88 33 VAL B N 1
ATOM 1259 C CA . VAL B 1 33 ? 4.293 10.398 -5.141 1 93.88 33 VAL B CA 1
ATOM 1260 C C . VAL B 1 33 ? 3.199 9.453 -4.648 1 93.88 33 VAL B C 1
ATOM 1262 O O . VAL B 1 33 ? 2.947 8.414 -5.266 1 93.88 33 VAL B O 1
ATOM 1265 N N . VAL B 1 34 ? 2.551 9.797 -3.586 1 91.94 34 VAL B N 1
ATOM 1266 C CA . VAL B 1 34 ? 1.52 8.961 -2.982 1 91.94 34 VAL B CA 1
ATOM 1267 C C . VAL B 1 34 ? 0.634 9.805 -2.07 1 91.94 34 VAL B C 1
ATOM 1269 O O . VAL B 1 34 ? 1.079 10.82 -1.53 1 91.94 34 VAL B O 1
ATOM 1272 N N . GLU B 1 35 ? -0.631 9.367 -1.946 1 90.62 35 GLU B N 1
ATOM 1273 C CA . GLU B 1 35 ? -1.509 9.969 -0.946 1 90.62 35 GLU B CA 1
ATOM 1274 C C . GLU B 1 35 ? -1.287 9.344 0.429 1 90.62 35 GLU B C 1
ATOM 1276 O O . GLU B 1 35 ? -0.998 8.148 0.536 1 90.62 35 GLU B O 1
ATOM 1281 N N . TYR B 1 36 ? -1.355 10.234 1.384 1 92.12 36 TYR B N 1
ATOM 1282 C CA . TYR B 1 36 ? -1.355 9.719 2.75 1 92.12 36 TYR B CA 1
ATOM 1283 C C . TYR B 1 36 ? -2.77 9.375 3.199 1 92.12 36 TYR B C 1
ATOM 1285 O O . TYR B 1 36 ? -3.584 10.266 3.457 1 92.12 36 TYR B O 1
ATOM 1293 N N . VAL B 1 37 ? -3.049 8.062 3.34 1 90.56 37 VAL B N 1
ATOM 1294 C CA . VAL B 1 37 ? -4.379 7.578 3.686 1 90.56 37 VAL B CA 1
ATOM 1295 C C . VAL B 1 37 ? -4.402 7.125 5.145 1 90.56 37 VAL B C 1
ATOM 1297 O O . VAL B 1 37 ? -3.471 6.469 5.613 1 90.56 37 VAL B O 1
ATOM 1300 N N . GLY B 1 38 ? -5.457 7.512 5.828 1 91.38 38 GLY B N 1
ATOM 1301 C CA . GLY B 1 38 ? -5.668 7.121 7.211 1 91.38 38 GLY B CA 1
ATOM 1302 C C . GLY B 1 38 ? -7.051 7.477 7.73 1 91.38 38 GLY B C 1
ATOM 1303 O O . GLY B 1 38 ? -7.902 7.945 6.973 1 91.38 38 GLY B O 1
ATOM 1304 N N . GLU B 1 39 ? -7.293 7.137 8.977 1 90.69 39 GLU B N 1
ATOM 1305 C CA . GLU B 1 39 ? -8.531 7.562 9.625 1 90.69 39 GLU B CA 1
ATOM 1306 C C . GLU B 1 39 ? -8.508 9.055 9.938 1 90.69 39 GLU B C 1
ATOM 1308 O O . GLU B 1 39 ? -7.488 9.586 10.383 1 90.69 39 GLU B O 1
ATOM 1313 N N . VAL B 1 40 ? -9.633 9.711 9.648 1 88.62 40 VAL B N 1
ATOM 1314 C CA . VAL B 1 40 ? -9.773 11.117 10.008 1 88.62 40 VAL B CA 1
ATOM 1315 C C . VAL B 1 40 ? -10.391 11.234 11.398 1 88.62 40 VAL B C 1
ATOM 1317 O O . VAL B 1 40 ? -11.516 10.789 11.625 1 88.62 40 VAL B O 1
ATOM 1320 N N . ILE B 1 41 ? -9.633 11.852 12.328 1 89.62 41 ILE B N 1
ATOM 1321 C CA . ILE B 1 41 ? -10.078 12 13.711 1 89.62 41 ILE B CA 1
ATOM 1322 C C . ILE B 1 41 ? -9.977 13.461 14.133 1 89.62 41 ILE B C 1
ATOM 1324 O O . ILE B 1 41 ? -9.352 14.273 13.445 1 89.62 41 ILE B O 1
ATOM 1328 N N . THR B 1 42 ? -10.656 13.766 15.18 1 89.62 42 THR B N 1
ATOM 1329 C CA . THR B 1 42 ? -10.562 15.133 15.688 1 89.62 42 THR B CA 1
ATOM 1330 C C . THR B 1 42 ? -9.219 15.367 16.359 1 89.62 42 THR B C 1
ATOM 1332 O O . THR B 1 42 ? -8.539 14.414 16.766 1 89.62 42 THR B O 1
ATOM 1335 N N . VAL B 1 43 ? -8.938 16.641 16.484 1 88.88 43 VAL B N 1
ATOM 1336 C CA . VAL B 1 43 ? -7.715 17 17.188 1 88.88 43 VAL B CA 1
ATOM 1337 C C . VAL B 1 43 ? -7.766 16.484 18.625 1 88.88 43 VAL B C 1
ATOM 1339 O O . VAL B 1 43 ? -6.754 16.016 19.156 1 88.88 43 VAL B O 1
ATOM 1342 N N . ALA B 1 44 ? -8.93 16.547 19.219 1 91.38 44 ALA B N 1
ATOM 1343 C CA . ALA B 1 44 ? -9.094 16.047 20.594 1 91.38 44 ALA B CA 1
ATOM 1344 C C . ALA B 1 44 ? -8.789 14.547 20.672 1 91.38 44 ALA B C 1
ATOM 1346 O O . ALA B 1 44 ? -8.094 14.102 21.578 1 91.38 44 ALA B O 1
ATOM 1347 N N . GLU B 1 45 ? -9.273 13.805 19.75 1 92.38 45 GLU B N 1
ATOM 1348 C CA . GLU B 1 45 ? -9 12.367 19.703 1 92.38 45 GLU B CA 1
ATOM 1349 C C . GLU B 1 45 ? -7.52 12.094 19.484 1 92.38 45 GLU B C 1
ATOM 1351 O O . GLU B 1 45 ? -6.953 11.188 20.109 1 92.38 45 GLU B O 1
ATOM 1356 N N . ALA B 1 46 ? -6.992 12.828 18.562 1 91.56 46 ALA B N 1
ATOM 1357 C CA . ALA B 1 46 ? -5.574 12.664 18.25 1 91.56 46 ALA B CA 1
ATOM 1358 C C . ALA B 1 46 ? -4.711 12.922 19.484 1 91.56 46 ALA B C 1
ATOM 1360 O O . ALA B 1 46 ? -3.721 12.219 19.703 1 91.56 46 ALA B O 1
ATOM 1361 N N . ALA B 1 47 ? -5.105 13.875 20.297 1 90.62 47 ALA B N 1
ATOM 1362 C CA . ALA B 1 47 ? -4.355 14.242 21.5 1 90.62 47 ALA B CA 1
ATOM 1363 C C . ALA B 1 47 ? -4.379 13.117 22.531 1 90.62 47 ALA B C 1
ATOM 1365 O O . ALA B 1 47 ? -3.477 13.016 23.359 1 90.62 47 ALA B O 1
ATOM 1366 N N . CYS B 1 48 ? -5.352 12.281 22.406 1 93.25 48 CYS B N 1
ATOM 1367 C CA . CYS B 1 48 ? -5.504 11.172 23.359 1 93.25 48 CYS B CA 1
ATOM 1368 C C 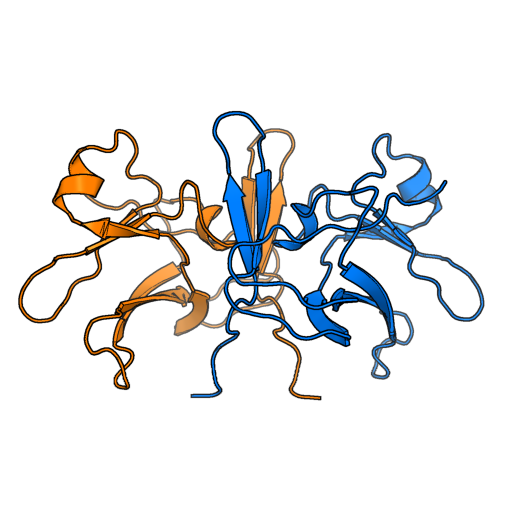. CYS B 1 48 ? -4.648 9.984 22.938 1 93.25 48 CYS B C 1
ATOM 1370 O O . CYS B 1 48 ? -4.426 9.062 23.719 1 93.25 48 CYS B O 1
ATOM 1372 N N . ARG B 1 49 ? -4.203 10.117 21.766 1 90.25 49 ARG B N 1
ATOM 1373 C CA . ARG B 1 49 ? -3.383 9.008 21.281 1 90.25 49 ARG B CA 1
ATOM 1374 C C . ARG B 1 49 ? -1.93 9.18 21.719 1 90.25 49 ARG B C 1
ATOM 1376 O O . ARG B 1 49 ? -1.392 10.289 21.672 1 90.25 49 ARG B O 1
ATOM 1383 N N . LYS B 1 50 ? -1.27 8.062 22.078 1 87.44 50 LYS B N 1
ATOM 1384 C CA . LYS B 1 50 ? 0.093 8.086 22.609 1 87.44 50 LYS B CA 1
ATOM 1385 C C . LYS B 1 50 ? 1.111 8.234 21.484 1 87.44 50 LYS B C 1
ATOM 1387 O O . LYS B 1 50 ? 2.225 8.719 21.703 1 87.44 50 LYS B O 1
ATOM 1392 N N . ASP B 1 51 ? 0.774 7.859 20.328 1 88.25 51 ASP B N 1
ATOM 1393 C CA . ASP B 1 51 ? 1.696 7.816 19.203 1 88.25 51 ASP B CA 1
ATOM 1394 C C . ASP B 1 51 ? 1.21 8.711 18.062 1 88.25 51 ASP B C 1
ATOM 1396 O O . ASP B 1 51 ? 0.17 8.445 17.453 1 88.25 51 ASP B O 1
ATOM 1400 N N . ASN B 1 52 ? 1.979 9.734 17.797 1 88.06 52 ASN B N 1
ATOM 1401 C CA . ASN B 1 52 ? 1.579 10.656 16.734 1 88.06 52 ASN B CA 1
ATOM 1402 C C . ASN B 1 52 ? 2.449 10.492 15.5 1 88.06 52 ASN B C 1
ATOM 1404 O O . ASN B 1 52 ? 2.398 11.32 14.586 1 88.06 52 ASN B O 1
ATOM 1408 N N . THR B 1 53 ? 3.203 9.438 15.391 1 87.12 53 THR B N 1
ATOM 1409 C CA . THR B 1 53 ? 4.152 9.195 14.312 1 87.12 53 THR B CA 1
ATOM 1410 C C . THR B 1 53 ? 3.43 9.109 12.969 1 87.12 53 THR B C 1
ATOM 1412 O O . THR B 1 53 ? 3.99 9.469 11.93 1 87.12 53 THR B O 1
ATOM 1415 N N . TYR B 1 54 ? 2.154 8.781 13.047 1 92.31 54 TYR B N 1
ATOM 1416 C CA . TYR B 1 54 ? 1.414 8.492 11.82 1 92.31 54 TYR B CA 1
ATOM 1417 C C . TYR B 1 54 ? 0.392 9.586 11.539 1 92.31 54 TYR B C 1
ATOM 1419 O O . TYR B 1 54 ? -0.533 9.391 10.742 1 92.31 54 TYR B O 1
ATOM 1427 N N . GLN B 1 55 ? 0.556 10.695 12.219 1 91.19 55 GLN B N 1
ATOM 1428 C CA . GLN B 1 55 ? -0.494 11.711 12.156 1 91.19 55 GLN B CA 1
ATOM 1429 C C . GLN B 1 55 ? -0.059 12.898 11.305 1 91.19 55 GLN B C 1
ATOM 1431 O O . GLN B 1 55 ? 1.096 13.328 11.367 1 91.19 55 GLN B O 1
ATOM 1436 N N . PHE B 1 56 ? -1.032 13.383 10.5 1 89.19 56 PHE B N 1
ATOM 1437 C CA . PHE B 1 56 ? -0.92 14.656 9.797 1 89.19 56 PHE B CA 1
ATOM 1438 C C . PHE B 1 56 ? -2.123 15.547 10.094 1 89.19 56 PHE B C 1
ATOM 1440 O O . PHE B 1 56 ? -3.268 15.094 10.008 1 89.19 56 PHE B O 1
ATOM 1447 N N . GLU B 1 57 ? -1.767 16.75 10.422 1 84.62 57 GLU B N 1
ATOM 1448 C CA . GLU B 1 57 ? -2.848 17.703 10.633 1 84.62 57 GLU B CA 1
ATOM 1449 C C . GLU B 1 57 ? -3.43 18.188 9.312 1 84.62 57 GLU B C 1
ATOM 1451 O O . GLU B 1 57 ? -2.689 18.438 8.352 1 84.62 57 GLU B O 1
ATOM 1456 N N . LEU B 1 58 ? -4.781 18.188 9.297 1 80.69 58 LEU B N 1
ATOM 1457 C CA . LEU B 1 58 ? -5.477 18.719 8.125 1 80.69 58 LEU B CA 1
ATOM 1458 C C . LEU B 1 58 ? -5.785 20.203 8.305 1 80.69 58 LEU B C 1
ATOM 1460 O O . LEU B 1 58 ? -6.555 20.578 9.195 1 80.69 58 LEU B O 1
ATOM 1464 N N . ASP B 1 59 ? -4.812 21.094 7.859 1 66.25 59 ASP B N 1
ATOM 1465 C CA . ASP B 1 59 ? -5.031 22.516 8.039 1 66.25 59 ASP B CA 1
ATOM 1466 C C . ASP B 1 59 ? -6.191 23.016 7.172 1 66.25 59 ASP B C 1
ATOM 1468 O O . ASP B 1 59 ? -6.203 22.781 5.957 1 66.25 59 ASP B O 1
ATOM 1472 N N . GLY B 1 60 ? -7.402 23.109 7.723 1 56 60 GLY B N 1
ATOM 1473 C CA . GLY B 1 60 ? -8.461 23.828 7.047 1 56 60 GLY B CA 1
ATOM 1474 C C . GLY B 1 60 ? -8.344 25.344 7.207 1 56 60 GLY B C 1
ATOM 1475 O O . GLY B 1 60 ? -7.492 25.828 7.945 1 56 60 GLY B O 1
ATOM 1476 N N . CYS B 1 61 ? -8.766 26.203 6.18 1 52.72 61 CYS B N 1
ATOM 1477 C CA . CYS B 1 61 ? -8.742 27.656 6.156 1 52.72 61 CYS B CA 1
ATOM 1478 C C . CYS B 1 61 ? -8.859 28.234 7.566 1 52.72 61 CYS B C 1
ATOM 1480 O O . CYS B 1 61 ? -8.164 29.188 7.918 1 52.72 61 CYS B O 1
ATOM 1482 N N . ASP B 1 62 ? -9.82 27.891 8.328 1 52.72 62 ASP B N 1
ATOM 1483 C CA . ASP B 1 62 ? -10.07 28.719 9.508 1 52.72 62 ASP B CA 1
ATOM 1484 C C . ASP B 1 62 ? -9.75 27.953 10.789 1 52.72 62 ASP B C 1
ATOM 1486 O O . ASP B 1 62 ? -9.5 28.547 11.828 1 52.72 62 ASP B O 1
ATOM 1490 N N . ARG B 1 63 ? -9.742 26.625 10.859 1 58.44 63 ARG B N 1
ATOM 1491 C CA . ARG B 1 63 ? -9.469 25.891 12.094 1 58.44 63 ARG B CA 1
ATOM 1492 C C . ARG B 1 63 ? -9.07 24.453 11.797 1 58.44 63 ARG B C 1
ATOM 1494 O O . ARG B 1 63 ? -9.609 23.828 10.883 1 58.44 63 ARG B O 1
ATOM 1501 N N . VAL B 1 64 ? -7.793 24.125 12.297 1 61.09 64 VAL B N 1
ATOM 1502 C CA . VAL B 1 64 ? -7.422 22.719 12.227 1 61.09 64 VAL B CA 1
ATOM 1503 C C . VAL B 1 64 ? -8.398 21.875 13.055 1 61.09 64 VAL B C 1
ATOM 1505 O O . VAL B 1 64 ? -8.453 22.016 14.273 1 61.09 64 VAL B O 1
ATOM 1508 N N . GLU B 1 65 ? -9.328 21.188 12.414 1 76.19 65 GLU B N 1
ATOM 1509 C CA . GLU B 1 65 ? -10.297 20.422 13.203 1 76.19 65 GLU B CA 1
ATOM 1510 C C . GLU B 1 65 ? -10.055 18.922 13.078 1 76.19 65 GLU B C 1
ATOM 1512 O O . GLU B 1 65 ? -10.469 18.156 13.945 1 76.19 65 GLU B O 1
ATOM 1517 N N . TYR B 1 66 ? -9.055 18.641 12.172 1 86.44 66 TYR B N 1
ATOM 1518 C CA . TYR B 1 66 ? -8.984 17.203 11.961 1 86.44 66 TYR B CA 1
ATOM 1519 C C . TYR B 1 66 ? -7.547 16.75 11.727 1 86.44 66 TYR B C 1
ATOM 1521 O O . TYR B 1 66 ? -6.688 17.562 11.375 1 86.44 66 TYR B O 1
ATOM 1529 N N . VAL B 1 67 ? -7.281 15.5 12.125 1 89.62 67 VAL B N 1
ATOM 1530 C CA . VAL B 1 67 ? -6.004 14.828 11.945 1 89.62 67 VAL B CA 1
ATOM 1531 C C . VAL B 1 67 ? -6.211 13.523 11.172 1 89.62 67 VAL B C 1
ATOM 1533 O O . VAL B 1 67 ? -7.188 12.805 11.406 1 89.62 67 VAL B O 1
ATOM 1536 N N . ILE B 1 68 ? -5.352 13.312 10.211 1 91.38 68 ILE B N 1
ATOM 1537 C CA . ILE B 1 68 ? -5.324 11.992 9.586 1 91.38 68 ILE B CA 1
ATOM 1538 C C . ILE B 1 68 ? -4.32 11.094 10.305 1 91.38 68 ILE B C 1
ATOM 1540 O O . ILE B 1 68 ? -3.176 11.492 10.531 1 91.38 68 ILE B O 1
ATOM 1544 N N . ASP B 1 69 ? -4.762 9.914 10.75 1 92.88 69 ASP B N 1
ATOM 1545 C CA . ASP B 1 69 ? -3.934 8.938 11.461 1 92.88 69 ASP B CA 1
ATOM 1546 C C . ASP B 1 69 ? -3.877 7.613 10.703 1 92.88 69 ASP B C 1
ATOM 1548 O O . ASP B 1 69 ? -4.883 6.906 10.609 1 92.88 69 ASP B O 1
ATOM 1552 N N . ALA B 1 70 ? -2.707 7.273 10.242 1 93.81 70 ALA B N 1
ATOM 1553 C CA . ALA B 1 70 ? -2.566 6.086 9.406 1 93.81 70 ALA B CA 1
ATOM 1554 C C . ALA B 1 70 ? -2.078 4.891 10.219 1 93.81 70 ALA B C 1
ATOM 1556 O O . ALA B 1 70 ? -1.757 3.842 9.664 1 93.81 70 ALA B O 1
ATOM 1557 N N . LYS B 1 71 ? -2.037 4.941 11.5 1 92.5 71 LYS B N 1
ATOM 1558 C CA . LYS B 1 71 ? -1.465 3.9 12.352 1 92.5 71 LYS B CA 1
ATOM 1559 C C . LYS B 1 71 ? -2.201 2.576 12.18 1 92.5 71 LYS B C 1
ATOM 1561 O O . LYS B 1 71 ? -1.575 1.521 12.062 1 92.5 71 LYS B O 1
ATOM 1566 N N . HIS B 1 72 ? -3.525 2.625 12.148 1 92.25 72 HIS B N 1
ATOM 1567 C CA . HIS B 1 72 ? -4.297 1.388 12.109 1 92.25 72 HIS B CA 1
ATOM 1568 C C . HIS B 1 72 ? -5.066 1.261 10.797 1 92.25 72 HIS B C 1
ATOM 1570 O O . HIS B 1 72 ? -5.734 0.251 10.562 1 92.25 72 HIS B O 1
ATOM 1576 N N . PHE B 1 73 ? -5.016 2.23 10.062 1 92.75 73 PHE B N 1
ATOM 1577 C CA . PHE B 1 73 ? -5.738 2.309 8.797 1 92.75 73 PHE B CA 1
ATOM 1578 C C . PHE B 1 73 ? -4.984 3.18 7.797 1 92.75 73 PHE B C 1
ATOM 1580 O O . PHE B 1 73 ? -4.883 4.395 7.977 1 92.75 73 PHE B O 1
ATOM 1587 N N . GLY B 1 74 ? -4.43 2.482 6.707 1 93.69 74 GLY B N 1
ATOM 1588 C CA . GLY B 1 74 ? -3.664 3.305 5.781 1 93.69 74 GLY B CA 1
ATOM 1589 C C . GLY B 1 74 ? -3.221 2.553 4.543 1 93.69 74 GLY B C 1
ATOM 1590 O O . GLY B 1 74 ? -3.85 1.569 4.148 1 93.69 74 GLY B O 1
ATOM 1591 N N . ASN B 1 75 ? -2.271 3.174 3.805 1 92.62 75 ASN B N 1
ATOM 1592 C CA . ASN B 1 75 ? -1.635 2.594 2.627 1 92.62 75 ASN B CA 1
ATOM 1593 C C . ASN B 1 75 ? -0.114 2.586 2.76 1 92.62 75 ASN B C 1
ATOM 1595 O O . ASN B 1 75 ? 0.416 2.545 3.871 1 92.62 75 ASN B O 1
ATOM 1599 N N . GLU B 1 76 ? 0.621 2.492 1.637 1 93.06 76 GLU B N 1
ATOM 1600 C CA . GLU B 1 76 ? 2.076 2.396 1.674 1 93.06 76 GLU B CA 1
ATOM 1601 C C . GLU B 1 76 ? 2.689 3.592 2.398 1 93.06 76 GLU B C 1
ATOM 1603 O O . GLU B 1 76 ? 3.754 3.475 3.01 1 93.06 76 GLU B O 1
ATOM 1608 N N . ALA B 1 77 ? 1.979 4.703 2.354 1 94.19 77 ALA B N 1
ATOM 1609 C CA . ALA B 1 77 ? 2.512 5.926 2.951 1 94.19 77 ALA B CA 1
ATOM 1610 C C . ALA B 1 77 ? 2.713 5.762 4.457 1 94.19 77 ALA B C 1
ATOM 1612 O O . ALA B 1 77 ? 3.545 6.441 5.055 1 94.19 77 ALA B O 1
ATOM 1613 N N . ALA B 1 78 ? 1.955 4.887 5.066 1 94.06 78 ALA B N 1
ATOM 1614 C CA . ALA B 1 78 ? 2.045 4.652 6.504 1 94.06 78 ALA B CA 1
ATOM 1615 C C . ALA B 1 78 ? 3.398 4.047 6.875 1 94.06 78 ALA B C 1
ATOM 1617 O O . ALA B 1 78 ? 3.773 4.031 8.055 1 94.06 78 ALA B O 1
ATOM 1618 N N . PHE B 1 79 ? 4.148 3.58 5.906 1 95.19 79 PHE B N 1
ATOM 1619 C CA . PHE B 1 79 ? 5.414 2.898 6.156 1 95.19 79 PHE B CA 1
ATOM 1620 C C . PHE B 1 79 ? 6.594 3.816 5.859 1 95.19 79 PHE B C 1
ATOM 1622 O O . PHE B 1 79 ? 7.75 3.402 5.957 1 95.19 79 PHE B O 1
ATOM 1629 N N . ILE B 1 80 ? 6.262 5.023 5.48 1 95.88 80 ILE B N 1
ATOM 1630 C CA . ILE B 1 80 ? 7.328 5.977 5.172 1 95.88 80 ILE B CA 1
ATOM 1631 C C . ILE B 1 80 ? 7.98 6.453 6.469 1 95.88 80 ILE B C 1
ATOM 1633 O O . ILE B 1 80 ? 7.293 6.84 7.414 1 95.88 80 ILE B O 1
ATOM 1637 N N . ASN B 1 81 ? 9.289 6.426 6.469 1 94.38 81 ASN B N 1
ATOM 1638 C CA . ASN B 1 81 ? 10.039 6.867 7.637 1 94.38 81 ASN B CA 1
ATOM 1639 C C . ASN B 1 81 ? 10.234 8.383 7.637 1 94.38 81 ASN B C 1
ATOM 1641 O O . ASN B 1 81 ? 10.016 9.039 6.621 1 94.38 81 ASN B O 1
ATOM 1645 N N . HIS B 1 82 ? 10.523 8.82 8.836 1 94 82 HIS B N 1
ATOM 1646 C CA . HIS B 1 82 ? 10.953 10.211 8.961 1 94 82 HIS B CA 1
ATOM 1647 C C . HIS B 1 82 ? 12.469 10.32 8.922 1 94 82 HIS B C 1
ATOM 1649 O O . HIS B 1 82 ? 13.172 9.438 9.414 1 94 82 HIS B O 1
ATOM 1655 N N . SER B 1 83 ? 12.891 11.406 8.328 1 94.88 83 SER B N 1
ATOM 1656 C CA . SER B 1 83 ? 14.32 11.633 8.188 1 94.88 83 SER B CA 1
ATOM 1657 C C . SER B 1 83 ? 14.664 13.109 8.383 1 94.88 83 SER B C 1
ATOM 1659 O O . SER B 1 83 ? 13.812 13.977 8.203 1 94.88 83 SER B O 1
ATOM 1661 N N . CYS B 1 84 ? 15.953 13.312 8.797 1 94.12 84 CYS B N 1
ATOM 1662 C CA . CYS B 1 84 ? 16.453 14.68 8.898 1 94.12 84 CYS B CA 1
ATOM 1663 C C . CYS B 1 84 ? 16.781 15.25 7.52 1 94.12 84 CYS B C 1
ATOM 1665 O O . CYS B 1 84 ? 16.984 16.453 7.371 1 94.12 84 CYS B O 1
ATOM 1667 N N . ASP B 1 85 ? 16.891 14.445 6.559 1 95.56 85 ASP B N 1
ATOM 1668 C CA . ASP B 1 85 ? 17.078 14.836 5.168 1 95.56 85 ASP B CA 1
ATOM 1669 C C . ASP B 1 85 ? 15.938 14.32 4.285 1 95.56 85 ASP B C 1
ATOM 1671 O O . ASP B 1 85 ? 16.156 13.492 3.398 1 95.56 85 ASP B O 1
ATOM 1675 N N . PRO B 1 86 ? 14.781 14.82 4.523 1 97.5 86 PRO B N 1
ATOM 1676 C CA . PRO B 1 86 ? 13.609 14.289 3.826 1 97.5 86 PRO B CA 1
ATOM 1677 C C . PRO B 1 86 ? 13.594 14.648 2.342 1 97.5 86 PRO B C 1
ATOM 1679 O O . PRO B 1 86 ? 14.211 15.633 1.935 1 97.5 86 PRO B O 1
ATOM 1682 N N . ASN B 1 87 ? 12.922 13.805 1.558 1 98.19 87 ASN B N 1
ATOM 1683 C CA . ASN B 1 87 ? 12.781 14.055 0.127 1 98.19 87 ASN B CA 1
ATOM 1684 C C . ASN B 1 87 ? 11.32 14.141 -0.29 1 98.19 87 ASN B C 1
ATOM 1686 O O . ASN B 1 87 ? 11.008 14.195 -1.481 1 98.19 87 ASN B O 1
ATOM 1690 N N . LEU B 1 88 ? 10.438 14.133 0.682 1 97.56 88 LEU B N 1
ATOM 1691 C CA . LEU B 1 88 ? 9.016 14.328 0.423 1 97.56 88 LEU B CA 1
ATOM 1692 C C . LEU B 1 88 ? 8.477 15.523 1.2 1 97.56 88 LEU B C 1
ATOM 1694 O O . LEU B 1 88 ? 8.875 15.75 2.344 1 97.56 88 LEU B O 1
ATOM 1698 N N . ASP B 1 89 ? 7.496 16.203 0.601 1 95.25 89 ASP B N 1
ATOM 1699 C CA . ASP B 1 89 ? 6.684 17.219 1.267 1 95.25 89 ASP B CA 1
ATOM 1700 C C . ASP B 1 89 ? 5.211 16.812 1.303 1 95.25 89 ASP B C 1
ATOM 1702 O O . ASP B 1 89 ? 4.688 16.266 0.323 1 95.25 89 ASP B O 1
ATOM 1706 N N . ALA B 1 90 ? 4.656 17.031 2.436 1 92.69 90 ALA B N 1
ATOM 1707 C CA . ALA B 1 90 ? 3.219 16.812 2.582 1 92.69 90 ALA B CA 1
ATOM 1708 C C . ALA B 1 90 ? 2.438 18.094 2.27 1 92.69 90 ALA B C 1
ATOM 1710 O O . ALA B 1 90 ? 2.717 19.156 2.83 1 92.69 90 ALA B O 1
ATOM 1711 N N . ILE B 1 91 ? 1.456 17.953 1.387 1 89.19 91 ILE B N 1
ATOM 1712 C CA . ILE B 1 91 ? 0.619 19.094 1.022 1 89.19 91 ILE B CA 1
ATOM 1713 C C . ILE B 1 91 ? -0.852 18.734 1.229 1 89.19 91 ILE B C 1
ATOM 1715 O O . ILE B 1 91 ? -1.309 17.672 0.797 1 89.19 91 ILE B O 1
ATOM 1719 N N . CYS B 1 92 ? -1.562 19.562 1.931 1 84.62 92 CYS B N 1
ATOM 1720 C CA . CYS B 1 92 ? -3.006 19.406 2.072 1 84.62 92 CYS B CA 1
ATOM 1721 C C . CYS B 1 92 ? -3.727 19.812 0.793 1 84.62 92 CYS B C 1
ATOM 1723 O O . CYS B 1 92 ? -3.555 20.938 0.312 1 84.62 92 CYS B O 1
ATOM 1725 N N . VAL B 1 93 ? -4.418 18.891 0.222 1 78.56 93 VAL B N 1
ATOM 1726 C CA . VAL B 1 93 ? -5.145 19.172 -1.014 1 78.56 93 VAL B CA 1
ATOM 1727 C C . VAL B 1 93 ? -6.641 19.25 -0.726 1 78.56 93 VAL B C 1
ATOM 1729 O O . VAL B 1 93 ? -7.172 18.453 0.052 1 78.56 93 VAL B O 1
ATOM 1732 N N . HIS B 1 94 ? -7.297 20.406 -1 1 69.62 94 HIS B N 1
ATOM 1733 C CA . HIS B 1 94 ? -8.727 20.609 -0.813 1 69.62 94 HIS B CA 1
ATOM 1734 C C . HIS B 1 94 ? -9.531 19.984 -1.949 1 69.62 94 HIS B C 1
ATOM 1736 O O . HIS B 1 94 ? -9.18 20.141 -3.121 1 69.62 94 HIS B O 1
ATOM 1742 N N . ILE B 1 95 ? -10.281 18.906 -1.676 1 59.53 95 ILE B N 1
ATOM 1743 C CA . ILE B 1 95 ? -11.133 18.375 -2.732 1 59.53 95 ILE B CA 1
ATOM 1744 C C . ILE B 1 95 ? -12.406 19.219 -2.836 1 59.53 95 ILE B C 1
ATOM 1746 O O . ILE B 1 95 ? -13.117 19.406 -1.843 1 59.53 95 ILE B O 1
ATOM 1750 N N . GLU B 1 96 ? -12.398 20.219 -3.742 1 51.88 96 GLU B N 1
ATOM 1751 C CA . GLU B 1 96 ? -13.555 21.094 -3.955 1 51.88 96 GLU B CA 1
ATOM 1752 C C . GLU B 1 96 ? -14.859 20.328 -3.76 1 51.88 96 GLU B C 1
ATOM 1754 O O . GLU B 1 96 ? -15.914 20.938 -3.531 1 51.88 96 GLU B O 1
ATOM 1759 N N . ARG B 1 97 ? -15.023 19.328 -4.566 1 48.31 97 ARG B N 1
ATOM 1760 C CA . ARG B 1 97 ? -16.453 19.094 -4.738 1 48.31 97 ARG B CA 1
ATOM 1761 C C . ARG B 1 97 ? -17.156 18.938 -3.389 1 48.31 97 ARG B C 1
ATOM 1763 O O . ARG B 1 97 ? -16.547 19.188 -2.342 1 48.31 97 ARG B O 1
ATOM 1770 N N . ARG B 1 98 ? -17.891 17.641 -3.225 1 47.75 98 ARG B N 1
ATOM 1771 C CA . ARG B 1 98 ? -19.188 17.359 -2.621 1 47.75 98 ARG B CA 1
ATOM 1772 C C . ARG B 1 98 ? -19.156 17.594 -1.114 1 47.75 98 ARG B C 1
ATOM 1774 O O . ARG B 1 98 ? -20.188 17.828 -0.492 1 47.75 98 ARG B O 1
ATOM 1781 N N . HIS B 1 99 ? -18.156 17.016 -0.424 1 47.09 99 HIS B N 1
ATOM 1782 C CA . HIS B 1 99 ? -18.219 17.406 0.979 1 47.09 99 HIS B CA 1
ATOM 1783 C C . HIS B 1 99 ? -17.047 18.312 1.355 1 47.09 99 HIS B C 1
ATOM 1785 O O . HIS B 1 99 ? -15.883 17.938 1.188 1 47.09 99 HIS B O 1
ATOM 1791 N N . PRO B 1 100 ? -17.219 19.672 1.331 1 45.97 100 PRO B N 1
ATOM 1792 C CA . PRO B 1 100 ? -16.281 20.75 1.679 1 45.97 100 PRO B CA 1
ATOM 1793 C C . PRO B 1 100 ? -15.156 20.266 2.604 1 45.97 100 PRO B C 1
ATOM 1795 O O . PRO B 1 100 ? -14.094 20.891 2.66 1 45.97 100 PRO B O 1
ATOM 1798 N N . ALA B 1 101 ? -15.398 19.375 3.41 1 50.47 101 ALA B N 1
ATOM 1799 C CA . ALA B 1 101 ? -14.586 19.172 4.602 1 50.47 101 ALA B CA 1
ATOM 1800 C C . ALA B 1 101 ? -13.547 18.062 4.367 1 50.47 101 ALA B C 1
ATOM 1802 O O . ALA B 1 101 ? -12.828 17.672 5.289 1 50.47 101 ALA B O 1
ATOM 1803 N N . LEU B 1 102 ? -13.547 17.547 3.098 1 59.31 102 LEU B N 1
ATOM 1804 C CA . LEU B 1 102 ? -12.633 16.422 3.209 1 59.31 102 LEU B CA 1
ATOM 1805 C C . LEU B 1 102 ? -11.266 16.766 2.627 1 59.31 102 LEU B C 1
ATOM 1807 O O . LEU B 1 102 ? -11.156 17.109 1.447 1 59.31 102 LEU B O 1
ATOM 1811 N N . HIS B 1 103 ? -10.344 17.219 3.432 1 72.5 103 HIS B N 1
ATOM 1812 C CA . HIS B 1 103 ? -8.945 17.453 3.109 1 72.5 103 HIS B CA 1
ATOM 1813 C C . HIS B 1 103 ? -8.172 16.141 2.998 1 72.5 103 HIS B C 1
ATOM 1815 O O . HIS B 1 103 ? -8.492 15.172 3.682 1 72.5 103 HIS B O 1
ATOM 1821 N N . ARG B 1 104 ? -7.449 16.156 1.89 1 82.75 104 ARG B N 1
ATOM 1822 C CA . ARG B 1 104 ? -6.539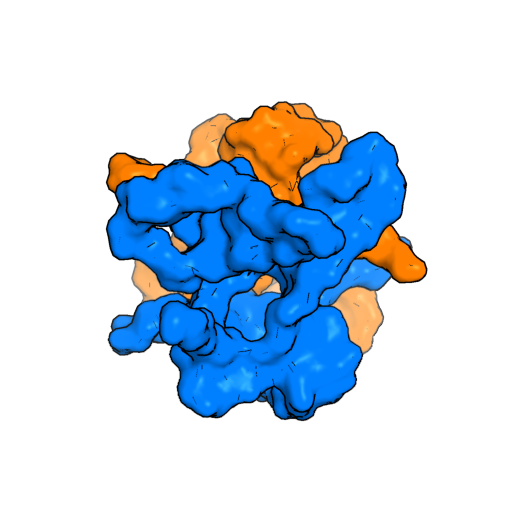 15.039 1.679 1 82.75 104 ARG B CA 1
ATOM 1823 C C . ARG B 1 104 ? -5.086 15.492 1.779 1 82.75 104 ARG B C 1
ATOM 1825 O O . ARG B 1 104 ? -4.773 16.656 1.531 1 82.75 104 ARG B O 1
ATOM 1832 N N . ILE B 1 105 ? -4.25 14.562 2.258 1 89.75 105 ILE B N 1
ATOM 1833 C CA . ILE B 1 105 ? -2.82 14.836 2.287 1 89.75 105 ILE B CA 1
ATOM 1834 C C . ILE B 1 105 ? -2.129 14.117 1.135 1 89.75 105 ILE B C 1
ATOM 1836 O O . ILE B 1 105 ? -2.242 12.891 1.007 1 89.75 105 ILE B O 1
ATOM 1840 N N . ALA B 1 106 ? -1.497 14.93 0.298 1 91.81 106 ALA B N 1
ATOM 1841 C CA . ALA B 1 106 ? -0.695 14.383 -0.796 1 91.81 106 ALA B CA 1
ATOM 1842 C C . ALA B 1 106 ? 0.794 14.594 -0.541 1 91.81 106 ALA B C 1
ATOM 1844 O O . ALA B 1 106 ? 1.205 15.656 -0.066 1 91.81 106 ALA B O 1
ATOM 1845 N N . LEU B 1 107 ? 1.576 13.539 -0.85 1 94.38 107 LEU B N 1
ATOM 1846 C CA . LEU B 1 107 ? 3.023 13.625 -0.695 1 94.38 107 LEU B CA 1
ATOM 1847 C C . LEU B 1 107 ? 3.703 13.852 -2.043 1 94.38 107 LEU B C 1
ATOM 1849 O O . LEU B 1 107 ? 3.447 13.109 -3 1 94.38 107 LEU B O 1
ATOM 1853 N N . PHE B 1 108 ? 4.586 14.891 -2.082 1 96.12 108 PHE B N 1
ATOM 1854 C CA . PHE B 1 108 ? 5.309 15.242 -3.299 1 96.12 108 PHE B CA 1
ATOM 1855 C C . PHE B 1 108 ? 6.812 15.148 -3.086 1 96.12 108 PHE B C 1
ATOM 1857 O O . PHE B 1 108 ? 7.316 15.484 -2.012 1 96.12 108 PHE B O 1
ATOM 1864 N N . SER B 1 109 ? 7.43 14.68 -4.188 1 97.81 109 SER B N 1
ATOM 1865 C CA . SER B 1 109 ? 8.883 14.75 -4.137 1 97.81 109 SER B CA 1
ATOM 1866 C C . SER B 1 109 ? 9.367 16.203 -4.086 1 97.81 109 SER B C 1
ATOM 1868 O O . SER B 1 109 ? 8.852 17.047 -4.805 1 97.81 109 SER B O 1
ATOM 1870 N N . ASN B 1 110 ? 10.32 16.469 -3.189 1 97.88 110 ASN B N 1
ATOM 1871 C CA . ASN B 1 110 ? 10.852 17.828 -3.143 1 97.88 110 ASN B CA 1
ATOM 1872 C C . ASN B 1 110 ? 12.242 17.906 -3.775 1 97.88 110 ASN B C 1
ATOM 1874 O O . ASN B 1 110 ? 12.859 18.969 -3.793 1 97.88 110 ASN B O 1
ATOM 1878 N N . ARG B 1 111 ? 12.805 16.859 -4.25 1 98.12 111 ARG B N 1
ATOM 1879 C CA . ARG B 1 111 ? 14.016 16.672 -5.039 1 98.12 111 ARG B CA 1
ATOM 1880 C C . ARG B 1 111 ? 13.922 15.422 -5.906 1 98.12 111 ARG B C 1
ATOM 1882 O O . ARG B 1 111 ? 12.945 14.672 -5.816 1 98.12 111 ARG B O 1
ATOM 1889 N N . ARG B 1 112 ? 14.883 15.312 -6.734 1 98.12 112 ARG B N 1
ATOM 1890 C CA . ARG B 1 112 ? 14.93 14.07 -7.5 1 98.12 112 ARG B CA 1
ATOM 1891 C C . ARG B 1 112 ? 15.164 12.867 -6.59 1 98.12 112 ARG B C 1
ATOM 1893 O O . ARG B 1 112 ? 15.984 12.93 -5.676 1 98.12 112 ARG B O 1
ATOM 1900 N N . ILE B 1 113 ? 14.344 11.852 -6.859 1 97.94 113 ILE B N 1
ATOM 1901 C CA . ILE B 1 113 ? 14.5 10.586 -6.148 1 97.94 113 ILE B CA 1
ATOM 1902 C C . ILE B 1 113 ? 14.789 9.469 -7.145 1 97.94 113 ILE B C 1
ATOM 1904 O O . ILE B 1 113 ? 13.953 9.148 -7.992 1 97.94 113 ILE B O 1
ATOM 1908 N N . ASP B 1 114 ? 15.945 8.852 -7.023 1 97.69 114 ASP B N 1
ATOM 1909 C CA . ASP B 1 114 ? 16.312 7.801 -7.965 1 97.69 114 ASP B CA 1
ATOM 1910 C C . ASP B 1 114 ? 15.625 6.484 -7.621 1 97.69 114 ASP B C 1
ATOM 1912 O O . ASP B 1 114 ? 15.25 6.258 -6.469 1 97.69 114 ASP B O 1
ATOM 1916 N N . ARG B 1 115 ? 15.523 5.648 -8.672 1 95.12 115 ARG B N 1
ATOM 1917 C CA . ARG B 1 115 ? 14.984 4.312 -8.445 1 95.12 115 ARG B CA 1
ATOM 1918 C C . ARG B 1 115 ? 15.742 3.598 -7.328 1 95.12 115 ARG B C 1
ATOM 1920 O O . ARG B 1 115 ? 16.969 3.643 -7.277 1 95.12 115 ARG B O 1
ATOM 1927 N N . GLY B 1 116 ? 14.969 3.01 -6.445 1 94.5 116 GLY B N 1
ATOM 1928 C CA . GLY B 1 116 ? 15.57 2.219 -5.387 1 94.5 116 GLY B CA 1
ATOM 1929 C C . GLY B 1 116 ? 15.852 3.018 -4.129 1 94.5 116 GLY B C 1
ATOM 1930 O O . GLY B 1 116 ? 16.078 2.447 -3.062 1 94.5 116 GLY B O 1
ATOM 1931 N N . MET B 1 117 ? 15.773 4.312 -4.227 1 96.94 117 MET B N 1
ATOM 1932 C CA . MET B 1 117 ? 16.047 5.148 -3.062 1 96.94 117 MET B CA 1
ATOM 1933 C C . MET B 1 117 ? 14.844 5.18 -2.123 1 96.94 117 MET B C 1
ATOM 1935 O O . MET B 1 117 ? 13.703 5.254 -2.574 1 96.94 117 MET B O 1
ATOM 1939 N N . GLU B 1 118 ? 15.188 5.223 -0.817 1 97.06 118 GLU B N 1
ATOM 1940 C CA . GLU B 1 118 ? 14.117 5.324 0.173 1 97.06 118 GLU B CA 1
ATOM 1941 C C . GLU B 1 118 ? 13.484 6.715 0.164 1 97.06 118 GLU B C 1
ATOM 1943 O O . GLU B 1 118 ? 14.195 7.723 0.063 1 97.06 118 GLU B O 1
ATOM 1948 N N . VAL B 1 119 ? 12.164 6.754 0.196 1 97.81 119 VAL B N 1
ATOM 1949 C CA . VAL B 1 119 ? 11.492 8.031 0.367 1 97.81 119 VAL B CA 1
ATOM 1950 C C . VAL B 1 119 ? 11.289 8.32 1.854 1 97.81 119 VAL B C 1
ATOM 1952 O O . VAL B 1 119 ? 11.125 7.395 2.652 1 97.81 119 VAL B O 1
ATOM 1955 N N . ALA B 1 120 ? 11.266 9.586 2.242 1 97.81 120 ALA B N 1
ATOM 1956 C CA . ALA B 1 120 ? 11.211 9.945 3.658 1 97.81 120 ALA B CA 1
ATOM 1957 C C . ALA B 1 120 ? 10.523 11.289 3.861 1 97.81 120 ALA B C 1
ATOM 1959 O O . ALA B 1 120 ? 10.641 12.188 3.023 1 97.81 120 ALA B O 1
ATOM 1960 N N . LEU B 1 121 ? 9.828 11.406 4.957 1 96.69 121 LEU B N 1
ATOM 1961 C CA . LEU B 1 121 ? 9.188 12.641 5.398 1 96.69 121 LEU B CA 1
ATOM 1962 C C . LEU B 1 121 ? 10.016 13.32 6.488 1 96.69 121 LEU B C 1
ATOM 1964 O O . LEU B 1 121 ? 10.82 12.672 7.16 1 96.69 121 LEU B O 1
ATOM 1968 N N . ALA B 1 122 ? 9.773 14.609 6.566 1 93.88 122 ALA B N 1
ATOM 1969 C CA . ALA B 1 122 ? 10.406 15.336 7.668 1 93.88 122 ALA B CA 1
ATOM 1970 C C . ALA B 1 122 ? 9.75 14.984 9 1 93.88 122 ALA B C 1
ATOM 1972 O O . ALA B 1 122 ? 8.57 14.633 9.047 1 93.88 122 ALA B O 1
ATOM 1973 N N . PHE B 1 123 ? 10.594 15.039 10.07 1 88.44 123 PHE B N 1
ATOM 1974 C CA . PHE B 1 123 ? 10.008 14.906 11.398 1 88.44 123 PHE B CA 1
ATOM 1975 C C . PHE B 1 123 ? 9.047 16.047 11.688 1 88.44 123 PHE B C 1
ATOM 1977 O O . PHE B 1 123 ? 9.25 17.172 11.219 1 88.44 123 PHE B O 1
ATOM 1984 N N . CYS B 1 124 ? 7.75 15.688 12.062 1 65.44 124 CYS B N 1
ATOM 1985 C CA . CYS B 1 124 ? 6.859 16.766 12.477 1 65.44 124 CYS B CA 1
ATOM 1986 C C . CYS B 1 124 ? 7.43 17.531 13.672 1 65.44 124 CYS B C 1
ATOM 1988 O O . CYS B 1 124 ? 7.879 16.906 14.641 1 65.44 124 CYS B O 1
ATOM 1990 N N . SER B 1 125 ? 7.992 18.641 13.375 1 49.06 125 SER B N 1
ATOM 1991 C CA . SER B 1 125 ? 8.414 19.469 14.5 1 49.06 125 SER B CA 1
ATOM 1992 C C . SER B 1 125 ? 7.254 19.75 15.445 1 49.06 125 SER B C 1
ATOM 1994 O O . SER B 1 125 ? 6.195 20.219 15.016 1 49.06 125 SER B O 1
ATOM 1996 N N . ALA B 1 126 ? 7.098 18.828 16.422 1 40.44 126 ALA B N 1
ATOM 1997 C CA . ALA B 1 126 ? 6.301 19.406 17.5 1 40.44 126 ALA B CA 1
ATOM 1998 C C . ALA B 1 126 ? 6.812 20.797 17.875 1 40.44 126 ALA B C 1
ATOM 2000 O O . ALA B 1 126 ? 8.008 21.078 17.766 1 40.44 126 ALA B O 1
#

InterPro domains:
  IPR001214 SET domain [PF00856] (18-120)
  IPR001214 SET domain [PS50280] (7-124)
  IPR001214 SET domain [SM00317] (7-126)
  IPR046341 SET domain superfamily [G3DSA:2.170.270.10] (1-125)
  IPR046341 SET domain superfamily [SSF82199] (1-120)
  IPR050973 Histone-lysine N-methyltransferase, H3 Lys-9 specific [PTHR46223] (1-121)